Protein AF-E1LRN7-F1 (afdb_monomer)

Organism: NCBI:txid585204

Radius of gyration: 18.0 Å; Cα contacts (8 Å, |Δi|>4): 316; chains: 1; bounding box: 44×38×49 Å

pLDDT: mean 80.0, std 19.98, range [28.02, 98.44]

Solvent-accessible surface area (backbone atoms only — not comparable to full-atom values): 11060 Å² total; per-residue (Å²): 58,60,91,55,29,54,74,47,71,39,51,54,88,86,64,53,68,71,66,53,53,62,48,89,39,83,31,37,28,38,37,71,37,65,50,69,61,16,46,77,49,37,16,69,61,79,58,57,43,74,35,64,34,41,35,31,28,39,62,38,37,48,65,21,58,25,64,37,80,54,49,20,29,31,22,78,61,23,32,34,42,44,59,80,60,95,68,54,67,41,40,50,53,46,44,47,48,38,45,36,63,64,36,60,93,71,34,33,78,91,45,50,40,34,69,69,62,54,33,68,43,76,63,84,74,65,66,51,95,96,37,74,34,53,70,57,36,32,52,51,46,53,52,50,55,50,49,37,58,77,69,64,64,79,79,75,80,74,44,80,60,52,52,51,49,50,52,51,49,54,63,52,61,73,62,82,72,94,59,89,64,59,65,52,56,55,56,47,52,63,40,45,63,52,67,74,58,130

Sequence (198 aa):
MGKLFHIRPTKNYGLTNQKLFANYGSVPVVVNSSQNNGIGGFGDLEPTERGNMITFSDTTTSDSIFYQPNDFIGYSHVQGMFP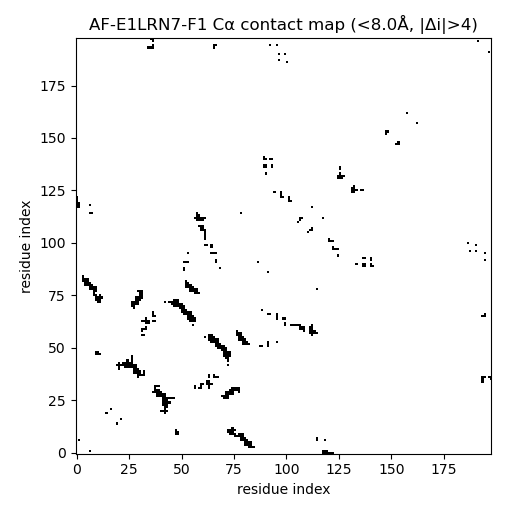YEEWNKYSLLYFVICFRTATKGKFDYGNKFNRDKAKEILVTIPYHNNKIAFKYMENYIKALEAYLTVTNLRDYHLTKNDEKVLDKFAKLSDTKSRGVGGLCLFQIARCIEMVFWN

Foldseek 3Di:
DQVFWDKDAQDAPPDDPCVQPVDDDDAFAQDQDLPDQSGPHGGNDDFRAAFQWWKAFQQAALSRIAHGRGRHHGDPRIMITHGPDDAGLQLRLLVSLQLSVQRPPPDGNVRTNHPVVSNPGDGDADDDPNHGPRVVSNVVSVVVVVVCVVVVVPDDPPDPVNVVVVVVVVVVVVPDDDDPPPVSVVSVVVSCVRHPDD

Secondary structure (DSSP, 8-state):
-TTTEEEEEPP-----HHHHTSS--SEEEE-S-SSGGGEEEEESSPPSB-SSEEEEESSS-GGG-EEE-S-BB--TTEEEEEESS---HHHHHHHHHHHHHHHTTT--SSS---HHHHHH------EETTEE-HHHHHHHHHHHHHHHHHTTTT-----HHHHHHHHHHHHHHTSS---TTHHHHHHHHHHHHHHS--

Nearest PDB structures (foldseek):
  1ydx-assembly1_A  TM=6.731E-01  e=1.738E-04  Mycoplasmoides genitalium
  7eew-assembly1_A  TM=5.998E-01  e=1.609E-03  Vibrio vulnificus YJ016
  3okg-assembly3_B  TM=5.565E-01  e=4.680E-02  Caldanaerobacter subterraneus subsp. tengcongensis MB4
  7qw5-assembly1_A  TM=4.637E-01  e=4.392E-02  Geobacillus stearothermophilus
  7bto-assembly1_I  TM=5.446E-01  e=1.779E-01  Escherichia coli

InterPro domains:
  IPR000055 Type I restriction modification DNA specificity domain [PF01420] (4-146)

Mean predicted aligned error: 10.75 Å

Structure (mmCIF, N/CA/C/O backbone):
data_AF-E1LRN7-F1
#
_entry.id   AF-E1LRN7-F1
#
loop_
_atom_site.group_PDB
_atom_site.id
_atom_site.type_symbol
_atom_site.label_atom_id
_atom_site.label_alt_id
_atom_site.label_comp_id
_atom_site.label_asym_id
_atom_site.label_entity_id
_atom_site.label_seq_id
_atom_site.pdbx_PDB_ins_code
_atom_site.Cartn_x
_atom_site.Cartn_y
_atom_site.Cartn_z
_atom_site.occupancy
_atom_site.B_iso_or_equiv
_atom_site.auth_seq_id
_atom_site.auth_comp_id
_atom_site.auth_asym_id
_atom_site.auth_atom_id
_atom_site.pdbx_PDB_model_num
ATOM 1 N N . MET A 1 1 ? 3.573 5.798 12.955 1.00 80.75 1 MET A N 1
ATOM 2 C CA . MET A 1 1 ? 3.782 4.585 12.122 1.00 80.75 1 MET A CA 1
ATOM 3 C C . MET A 1 1 ? 4.952 3.709 12.527 1.00 80.75 1 MET A C 1
ATOM 5 O O . MET A 1 1 ? 4.820 2.495 12.427 1.00 80.75 1 MET A O 1
ATOM 9 N N . GLY A 1 2 ? 6.085 4.273 12.962 1.00 80.25 2 GLY A N 1
ATOM 10 C CA . GLY A 1 2 ? 7.331 3.506 13.140 1.00 80.25 2 GLY A CA 1
ATOM 11 C C . GLY A 1 2 ? 7.287 2.336 14.136 1.00 80.25 2 GLY A C 1
ATOM 12 O O . GLY A 1 2 ? 8.194 1.515 14.126 1.00 80.25 2 GLY A O 1
ATOM 13 N N . LYS A 1 3 ? 6.237 2.236 14.966 1.00 87.69 3 LYS A N 1
ATOM 14 C CA . LYS A 1 3 ? 5.994 1.101 15.874 1.00 87.69 3 LYS A CA 1
ATOM 15 C C . LYS A 1 3 ? 5.225 -0.062 15.236 1.00 87.69 3 LYS A C 1
ATOM 17 O O . LYS A 1 3 ? 5.237 -1.150 15.785 1.00 87.69 3 LYS A O 1
ATOM 22 N N . LEU A 1 4 ? 4.530 0.178 14.122 1.00 91.81 4 LEU A N 1
ATOM 23 C CA . LEU A 1 4 ? 3.682 -0.812 13.447 1.00 91.81 4 LEU A CA 1
ATOM 24 C C . LEU A 1 4 ? 4.353 -1.378 12.190 1.00 91.81 4 LEU A C 1
ATOM 26 O O . LEU A 1 4 ? 4.174 -2.551 11.876 1.00 91.81 4 LEU A O 1
ATOM 30 N N . PHE A 1 5 ? 5.137 -0.548 11.492 1.00 94.56 5 PHE A N 1
ATOM 31 C CA . PHE A 1 5 ? 5.771 -0.904 10.225 1.00 94.56 5 PHE A CA 1
ATOM 32 C C . PHE A 1 5 ? 7.249 -0.524 10.213 1.00 94.56 5 PHE A C 1
ATOM 34 O O . PHE A 1 5 ? 7.626 0.586 10.609 1.00 94.56 5 PHE A O 1
ATOM 41 N N . HIS A 1 6 ? 8.070 -1.410 9.660 1.00 94.75 6 HIS A N 1
ATOM 42 C CA . HIS A 1 6 ? 9.365 -1.057 9.106 1.00 94.75 6 HIS A CA 1
ATOM 43 C C . HIS A 1 6 ? 9.152 -0.414 7.730 1.00 94.75 6 HIS A C 1
ATOM 45 O O . HIS A 1 6 ? 8.508 -0.999 6.864 1.00 94.75 6 HIS A O 1
ATOM 51 N N . ILE A 1 7 ? 9.670 0.797 7.515 1.00 94.19 7 ILE A N 1
ATOM 52 C CA . ILE A 1 7 ? 9.504 1.524 6.247 1.00 94.19 7 ILE A CA 1
ATOM 53 C C . ILE A 1 7 ? 10.860 1.636 5.551 1.00 94.19 7 ILE A C 1
ATOM 55 O O . ILE A 1 7 ? 11.816 2.144 6.147 1.00 94.19 7 ILE A O 1
ATOM 59 N N . ARG A 1 8 ? 10.938 1.203 4.289 1.00 94.44 8 ARG A N 1
ATOM 60 C CA . ARG A 1 8 ? 12.142 1.283 3.439 1.00 94.44 8 ARG A CA 1
ATOM 61 C C . ARG A 1 8 ? 11.765 1.497 1.965 1.00 94.44 8 ARG A C 1
ATOM 63 O O . ARG A 1 8 ? 10.612 1.240 1.620 1.00 94.44 8 ARG A O 1
ATOM 70 N N . PRO A 1 9 ? 12.691 1.925 1.083 1.00 95.44 9 PRO A N 1
ATOM 71 C CA . PRO A 1 9 ? 12.423 1.914 -0.348 1.00 95.44 9 PRO A CA 1
ATOM 72 C C . PRO A 1 9 ? 12.138 0.487 -0.808 1.00 95.44 9 PRO A C 1
ATOM 74 O O . PRO A 1 9 ? 12.743 -0.472 -0.302 1.00 95.44 9 PRO A O 1
ATOM 77 N N . THR A 1 10 ? 11.255 0.357 -1.789 1.00 96.81 10 THR A N 1
ATOM 78 C CA . THR A 1 10 ? 11.113 -0.892 -2.534 1.00 96.81 10 THR A CA 1
ATOM 79 C C . THR A 1 10 ? 12.353 -1.129 -3.388 1.00 96.81 10 THR A C 1
ATOM 81 O O . THR A 1 10 ? 12.959 -0.180 -3.897 1.00 96.81 10 THR A O 1
ATOM 84 N N . LYS A 1 11 ? 12.732 -2.389 -3.571 1.00 97.19 11 LYS A N 1
ATOM 85 C CA . LYS A 1 11 ? 13.797 -2.772 -4.500 1.00 97.19 11 LYS A CA 1
ATOM 86 C C . LYS A 1 11 ? 13.342 -2.512 -5.935 1.00 97.19 11 LYS A C 1
ATOM 88 O O . LYS A 1 11 ? 12.206 -2.816 -6.282 1.00 97.19 11 LYS A O 1
ATOM 93 N N . ASN A 1 12 ? 14.230 -1.984 -6.767 1.00 94.38 12 ASN A N 1
ATOM 94 C CA . ASN A 1 12 ? 13.986 -1.782 -8.192 1.00 94.38 12 ASN A CA 1
ATOM 95 C C . ASN A 1 12 ? 15.177 -2.300 -9.007 1.00 94.38 12 ASN A C 1
ATOM 97 O O . ASN A 1 12 ? 16.272 -2.468 -8.472 1.00 94.38 12 ASN A O 1
ATOM 101 N N . TYR A 1 13 ? 14.960 -2.541 -10.299 1.00 95.69 13 TYR A N 1
ATOM 102 C CA . TYR A 1 13 ? 15.992 -3.043 -11.210 1.00 95.69 13 TYR A CA 1
ATOM 103 C C . TYR A 1 13 ? 16.975 -1.967 -11.712 1.00 95.69 13 TYR A C 1
ATOM 105 O O . TYR A 1 13 ? 17.907 -2.291 -12.443 1.00 95.69 13 TYR A O 1
ATOM 113 N N . GLY A 1 14 ? 16.770 -0.686 -11.381 1.00 93.12 14 GLY A N 1
ATOM 114 C CA . GLY A 1 14 ? 17.580 0.422 -11.908 1.00 93.12 14 GLY A CA 1
ATOM 115 C C . GLY A 1 14 ? 17.434 0.645 -13.420 1.00 93.12 14 GLY A C 1
ATOM 116 O O . GLY A 1 14 ? 18.302 1.253 -14.044 1.00 93.12 14 GLY A O 1
ATOM 117 N N . LEU A 1 15 ? 16.359 0.131 -14.025 1.00 93.19 15 LEU A N 1
ATOM 118 C CA . LEU A 1 15 ? 16.099 0.218 -15.461 1.00 93.19 15 LEU A CA 1
ATOM 119 C C . LEU A 1 15 ? 15.314 1.482 -15.823 1.00 93.19 15 LEU A C 1
ATOM 121 O O . LEU A 1 15 ? 14.548 2.016 -15.026 1.00 93.19 15 LEU A O 1
ATOM 125 N N . THR A 1 16 ? 15.480 1.936 -17.066 1.00 92.31 16 THR A N 1
ATOM 126 C CA . THR A 1 16 ? 14.623 2.974 -17.651 1.00 92.31 16 THR A CA 1
ATOM 127 C C . THR A 1 16 ? 13.245 2.400 -17.980 1.00 92.31 16 THR A C 1
ATOM 129 O O . THR A 1 16 ? 13.124 1.204 -18.247 1.00 92.31 16 THR A O 1
ATOM 132 N N . ASN A 1 17 ? 12.219 3.255 -18.064 1.00 91.44 17 ASN A N 1
ATOM 133 C CA . ASN A 1 17 ? 10.869 2.841 -18.474 1.00 91.44 17 ASN A CA 1
ATOM 134 C C . ASN A 1 17 ? 10.865 2.062 -19.794 1.00 91.44 17 ASN A C 1
ATOM 136 O O . ASN A 1 17 ? 10.193 1.046 -19.902 1.00 91.44 17 ASN A O 1
ATOM 140 N N . GLN A 1 18 ? 11.661 2.493 -20.777 1.00 92.56 18 GLN A N 1
ATOM 141 C CA . GLN A 1 18 ? 11.740 1.812 -22.069 1.00 92.56 18 GLN A CA 1
ATOM 142 C C . GLN A 1 18 ? 12.186 0.352 -21.934 1.00 92.56 18 GLN A C 1
ATOM 144 O O . GLN A 1 18 ? 11.696 -0.490 -22.671 1.00 92.56 18 GLN A O 1
ATOM 149 N N . LYS A 1 19 ? 13.105 0.051 -21.008 1.00 93.62 19 LYS A N 1
ATOM 150 C CA . LYS A 1 19 ? 13.564 -1.321 -20.756 1.00 93.62 19 LYS A CA 1
ATOM 151 C C . LYS A 1 19 ? 12.588 -2.092 -19.874 1.00 93.62 19 LYS A C 1
ATOM 153 O O . LYS A 1 19 ? 12.364 -3.267 -20.114 1.00 93.62 19 LYS A O 1
ATOM 158 N N . LEU A 1 20 ? 12.020 -1.426 -18.871 1.00 92.88 20 LEU A N 1
ATOM 159 C CA . LEU A 1 20 ? 11.117 -2.039 -17.899 1.00 92.88 20 LEU A CA 1
ATOM 160 C C . LEU A 1 20 ? 9.779 -2.474 -18.518 1.00 92.88 20 LEU A C 1
ATOM 162 O O . LEU A 1 20 ? 9.189 -3.444 -18.060 1.00 92.88 20 LEU A O 1
ATOM 166 N N . PHE A 1 21 ? 9.336 -1.774 -19.564 1.00 94.44 21 PHE A N 1
ATOM 167 C CA . PHE A 1 21 ? 8.105 -2.052 -20.311 1.00 94.44 21 PHE A CA 1
ATOM 168 C C . PHE A 1 21 ? 8.382 -2.490 -21.759 1.00 94.44 21 PHE A C 1
ATOM 170 O O . PHE A 1 21 ? 7.526 -2.329 -22.626 1.00 94.44 21 PHE A O 1
ATOM 177 N N . ALA A 1 22 ? 9.594 -2.979 -22.052 1.00 92.75 22 ALA A N 1
ATOM 178 C CA . ALA A 1 22 ? 9.984 -3.372 -23.410 1.00 92.75 22 ALA A CA 1
ATOM 179 C C . ALA A 1 22 ? 9.174 -4.568 -23.927 1.00 92.75 22 ALA A C 1
ATOM 181 O O . ALA A 1 22 ? 8.837 -4.629 -25.109 1.00 92.75 22 ALA A O 1
ATOM 182 N N . ASN A 1 23 ? 8.877 -5.507 -23.031 1.00 93.25 23 ASN A N 1
ATOM 183 C CA . ASN A 1 23 ? 8.181 -6.747 -23.329 1.00 93.25 23 ASN A CA 1
ATOM 184 C C . ASN A 1 23 ? 6.839 -6.779 -22.601 1.00 93.25 23 ASN A C 1
ATOM 186 O O . ASN A 1 23 ? 6.681 -6.213 -21.518 1.00 93.25 23 ASN A O 1
ATOM 190 N N . TYR A 1 24 ? 5.879 -7.493 -23.183 1.00 91.81 24 TYR A N 1
ATOM 191 C CA . TYR A 1 24 ? 4.627 -7.792 -22.502 1.00 91.81 24 TYR A CA 1
ATOM 192 C C . TYR A 1 24 ? 4.880 -8.758 -21.348 1.00 91.81 24 TYR A C 1
ATOM 194 O O . TYR A 1 24 ? 5.471 -9.820 -21.537 1.00 91.81 24 TYR A O 1
ATOM 202 N N . GLY A 1 25 ? 4.365 -8.413 -20.175 1.00 94.56 25 GLY A N 1
ATOM 203 C CA . GLY A 1 25 ? 4.368 -9.285 -19.014 1.00 94.56 25 GLY A CA 1
ATOM 204 C C . GLY A 1 25 ? 3.161 -9.032 -18.125 1.00 94.56 25 GLY A C 1
ATOM 205 O O . GLY A 1 25 ? 2.295 -8.216 -18.441 1.00 94.56 25 GLY A O 1
ATOM 206 N N . SER A 1 26 ? 3.085 -9.773 -17.025 1.00 95.94 26 SER A N 1
ATOM 207 C CA . SER A 1 26 ? 1.942 -9.764 -16.107 1.00 95.94 26 SER A CA 1
ATOM 208 C C . SER A 1 26 ? 2.285 -9.247 -14.714 1.00 95.94 26 SER A C 1
ATOM 210 O O . SER A 1 26 ? 1.391 -9.144 -13.875 1.00 95.94 26 SER A O 1
ATOM 212 N N . VAL A 1 27 ? 3.555 -8.938 -14.434 1.00 97.81 27 VAL A N 1
ATOM 213 C CA . VAL A 1 27 ? 3.973 -8.475 -13.108 1.00 97.81 27 VAL A CA 1
ATOM 214 C C . VAL A 1 27 ? 3.772 -6.961 -13.028 1.00 97.81 27 VAL A C 1
ATOM 216 O O . VAL A 1 27 ? 4.358 -6.231 -13.830 1.00 97.81 27 VAL A O 1
ATOM 219 N N . PRO A 1 28 ? 2.944 -6.451 -12.100 1.00 97.62 28 PRO A N 1
ATOM 220 C CA . PRO A 1 28 ? 2.688 -5.022 -12.001 1.00 97.62 28 PRO A CA 1
ATOM 221 C C . PRO A 1 28 ? 3.952 -4.265 -11.588 1.00 97.62 28 PRO A C 1
ATOM 223 O O . PRO A 1 28 ? 4.701 -4.692 -10.707 1.00 97.62 28 PRO A O 1
ATOM 226 N N . VAL A 1 29 ? 4.163 -3.100 -12.197 1.00 97.56 29 VAL A N 1
ATOM 227 C CA . VAL A 1 29 ? 5.229 -2.166 -11.824 1.00 97.56 29 VAL A CA 1
ATOM 228 C C . VAL A 1 29 ? 4.619 -1.023 -11.025 1.00 97.56 29 VAL A C 1
ATOM 230 O O . VAL A 1 29 ? 3.883 -0.196 -11.572 1.00 97.56 29 VAL A O 1
ATOM 233 N N . VAL A 1 30 ? 4.939 -0.962 -9.732 1.00 96.50 30 VAL A N 1
ATOM 234 C CA . VAL A 1 30 ? 4.450 0.095 -8.837 1.00 96.50 30 VAL A CA 1
ATOM 235 C C . VAL A 1 30 ? 5.392 1.284 -8.937 1.00 96.50 30 VAL A C 1
ATOM 237 O O . VAL A 1 30 ? 6.509 1.246 -8.425 1.00 96.50 30 VAL A O 1
ATOM 240 N N . VAL A 1 31 ? 4.937 2.337 -9.608 1.00 93.25 31 VAL A N 1
ATOM 241 C CA . VAL A 1 31 ? 5.674 3.572 -9.872 1.00 93.25 31 VAL A CA 1
ATOM 242 C C . VAL A 1 31 ? 5.249 4.699 -8.932 1.00 93.25 31 VAL A C 1
ATOM 244 O O . VAL A 1 31 ? 4.314 4.599 -8.140 1.00 93.25 31 VAL A O 1
ATOM 247 N N . ASN A 1 32 ? 5.948 5.824 -9.044 1.00 90.69 32 ASN A N 1
ATOM 248 C CA . ASN A 1 32 ? 5.632 7.062 -8.351 1.00 90.69 32 ASN A CA 1
ATOM 249 C C . ASN A 1 32 ? 4.387 7.749 -8.955 1.00 90.69 32 ASN A C 1
ATOM 251 O O . ASN A 1 32 ? 4.502 8.726 -9.695 1.00 90.69 32 ASN A O 1
ATOM 255 N N . SER A 1 33 ? 3.203 7.207 -8.676 1.00 86.44 33 SER A N 1
ATOM 256 C CA . SER A 1 33 ? 1.919 7.725 -9.154 1.00 86.44 33 SER A CA 1
ATOM 257 C C . SER A 1 33 ? 0.890 7.762 -8.025 1.00 86.44 33 SER A C 1
ATOM 259 O O . SER A 1 33 ? 0.916 6.933 -7.119 1.00 86.44 33 SER A O 1
ATOM 261 N N . SER A 1 34 ? -0.033 8.723 -8.091 1.00 85.44 34 SER A N 1
ATOM 262 C CA . SER A 1 34 ? -1.235 8.798 -7.247 1.00 85.44 34 SER A CA 1
ATOM 263 C C . SER A 1 34 ? -2.471 8.181 -7.909 1.00 85.44 34 SER A C 1
ATOM 265 O O . SER A 1 34 ? -3.571 8.264 -7.368 1.00 85.44 34 SER A O 1
ATOM 267 N N . GLN A 1 35 ? -2.307 7.579 -9.086 1.00 85.50 35 GLN A N 1
ATOM 268 C CA . GLN A 1 35 ? -3.374 6.967 -9.870 1.00 85.50 35 GLN A CA 1
ATOM 269 C C . GLN A 1 35 ? -3.171 5.456 -9.969 1.00 85.50 35 GLN A C 1
ATOM 271 O O . GLN A 1 35 ? -2.053 4.967 -9.806 1.00 85.50 35 GLN A O 1
ATOM 276 N N . ASN A 1 36 ? -4.245 4.731 -10.289 1.00 87.69 36 ASN A N 1
ATOM 277 C CA . ASN A 1 36 ? -4.188 3.328 -10.708 1.00 87.69 36 ASN A CA 1
ATOM 278 C C . ASN A 1 36 ? -3.482 2.386 -9.711 1.00 87.69 36 ASN A C 1
ATOM 280 O O . ASN A 1 36 ? -2.672 1.550 -10.100 1.00 87.69 36 ASN A O 1
ATOM 284 N N . ASN A 1 37 ? -3.703 2.572 -8.407 1.00 89.81 37 ASN A N 1
ATOM 285 C CA . ASN A 1 37 ? -2.999 1.836 -7.348 1.00 89.81 37 ASN A CA 1
ATOM 286 C C . ASN A 1 37 ? -1.455 1.957 -7.400 1.00 89.81 37 ASN A C 1
ATOM 288 O O . ASN A 1 37 ? -0.725 1.086 -6.927 1.00 89.81 37 ASN A O 1
ATOM 292 N N . GLY A 1 38 ? -0.947 3.025 -8.022 1.00 91.75 38 GLY A N 1
ATOM 293 C CA . GLY A 1 38 ? 0.473 3.223 -8.300 1.00 91.75 38 GLY A CA 1
ATOM 294 C C . GLY A 1 38 ? 0.999 2.388 -9.470 1.00 91.75 38 GLY A C 1
ATOM 295 O O . GLY A 1 38 ? 2.191 2.442 -9.745 1.00 91.75 38 GLY A O 1
ATOM 296 N N . ILE A 1 39 ? 0.162 1.625 -10.177 1.00 94.25 39 ILE A N 1
ATOM 297 C CA . ILE A 1 39 ? 0.591 0.744 -11.268 1.00 94.25 39 ILE A CA 1
ATOM 298 C C . ILE A 1 39 ? 0.809 1.573 -12.537 1.00 94.25 39 ILE A C 1
ATOM 300 O O . ILE A 1 39 ? -0.131 2.134 -13.103 1.00 94.25 39 ILE A O 1
ATOM 304 N N . GLY A 1 40 ? 2.062 1.640 -12.990 1.00 91.94 40 GLY A N 1
ATOM 305 C CA . GLY A 1 40 ? 2.451 2.336 -14.223 1.00 91.94 40 GLY A CA 1
ATOM 306 C C . GLY A 1 40 ? 2.370 1.466 -15.479 1.00 91.94 40 GLY A C 1
ATOM 307 O O . GLY A 1 40 ? 2.429 1.984 -16.589 1.00 91.94 40 GLY A O 1
ATOM 308 N N . GLY A 1 41 ? 2.250 0.152 -15.301 1.00 94.12 41 GLY A N 1
ATOM 309 C CA . GLY A 1 41 ? 2.224 -0.844 -16.363 1.00 94.12 41 GLY A CA 1
ATOM 310 C C . GLY A 1 41 ? 2.613 -2.217 -15.823 1.00 94.12 41 GLY A C 1
ATOM 311 O O . GLY A 1 41 ? 2.718 -2.405 -14.607 1.00 94.12 41 GLY A O 1
ATOM 312 N N . PHE A 1 42 ? 2.861 -3.154 -16.731 1.00 96.25 42 PHE A N 1
ATOM 313 C CA . PHE A 1 42 ? 3.257 -4.520 -16.404 1.00 96.25 42 PHE A CA 1
ATOM 314 C C . PHE A 1 42 ? 4.571 -4.869 -17.098 1.00 96.25 42 PHE A C 1
ATOM 316 O O . PHE A 1 42 ? 4.775 -4.495 -18.252 1.00 96.25 42 PHE A O 1
ATOM 323 N N . GLY A 1 43 ? 5.451 -5.555 -16.375 1.00 94.81 43 GLY A N 1
ATOM 324 C CA . GLY A 1 43 ? 6.733 -6.049 -16.865 1.00 94.81 43 GLY A CA 1
ATOM 325 C C . GLY A 1 43 ? 6.781 -7.575 -16.889 1.00 94.81 43 GLY A C 1
ATOM 326 O O . GLY A 1 43 ? 5.952 -8.255 -16.276 1.00 94.81 43 GLY A O 1
ATOM 327 N N . ASP A 1 44 ? 7.763 -8.104 -17.609 1.00 97.12 44 ASP A N 1
ATOM 328 C CA . ASP A 1 44 ? 8.074 -9.533 -17.751 1.00 97.12 44 ASP A CA 1
ATOM 329 C C . ASP A 1 44 ? 9.170 -10.014 -16.783 1.00 97.12 44 ASP A C 1
ATOM 331 O O . ASP A 1 44 ? 9.585 -11.169 -16.832 1.00 97.12 44 ASP A O 1
ATOM 335 N N . LEU A 1 45 ? 9.644 -9.128 -15.903 1.00 97.25 45 LEU A N 1
ATOM 336 C CA . LEU A 1 45 ? 10.640 -9.439 -14.884 1.00 97.25 45 LEU A CA 1
ATOM 337 C C . LEU A 1 45 ? 9.991 -10.008 -13.620 1.00 97.25 45 LEU A C 1
ATOM 339 O O . LEU A 1 45 ? 8.830 -9.738 -13.312 1.00 97.25 45 LEU A O 1
ATOM 343 N N . GLU A 1 46 ? 10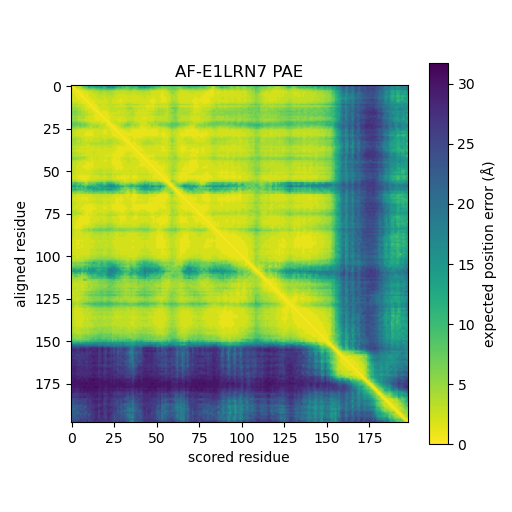.787 -10.741 -12.846 1.00 98.00 46 GLU A N 1
ATOM 344 C CA . GLU A 1 46 ? 10.371 -11.250 -11.541 1.00 98.00 46 GLU A CA 1
ATOM 345 C C . GLU A 1 46 ? 10.003 -10.109 -10.571 1.00 98.00 46 GLU A C 1
ATOM 347 O O . GLU A 1 46 ? 10.605 -9.028 -10.594 1.00 98.00 46 GLU A O 1
ATOM 352 N N . PRO A 1 47 ? 9.027 -10.322 -9.676 1.00 98.25 47 PRO A N 1
ATOM 353 C CA . PRO A 1 47 ? 8.683 -9.331 -8.671 1.00 98.25 47 PRO A CA 1
ATOM 354 C C . PRO A 1 47 ? 9.847 -9.106 -7.701 1.00 98.25 47 PRO A C 1
ATOM 356 O O . PRO A 1 47 ? 10.508 -10.037 -7.236 1.00 98.25 47 PRO A O 1
ATOM 359 N N . THR A 1 48 ? 10.084 -7.845 -7.350 1.00 98.19 48 THR A N 1
ATOM 360 C CA . THR A 1 48 ? 11.146 -7.465 -6.407 1.00 98.19 48 THR A CA 1
ATOM 361 C C . THR A 1 48 ? 10.647 -7.380 -4.968 1.00 98.19 48 THR A C 1
ATOM 363 O O . THR A 1 48 ? 11.453 -7.404 -4.032 1.00 98.19 48 THR A O 1
ATOM 366 N N . GLU A 1 49 ? 9.332 -7.278 -4.787 1.00 98.19 49 GLU A N 1
ATOM 367 C CA . GLU A 1 49 ? 8.653 -7.232 -3.500 1.00 98.19 49 GLU A CA 1
ATOM 368 C C . GLU A 1 49 ? 7.416 -8.144 -3.524 1.00 98.19 49 GLU A C 1
ATOM 370 O O . GLU A 1 49 ? 6.801 -8.387 -4.566 1.00 98.19 49 GLU A O 1
ATOM 375 N N . ARG A 1 50 ? 7.051 -8.656 -2.345 1.00 97.44 50 ARG A N 1
ATOM 376 C CA . ARG A 1 50 ? 5.852 -9.479 -2.161 1.00 97.44 50 ARG A CA 1
ATOM 377 C C . ARG A 1 50 ? 4.617 -8.595 -2.006 1.00 97.44 50 ARG A C 1
ATOM 379 O O . ARG A 1 50 ? 4.705 -7.503 -1.446 1.00 97.44 50 ARG A O 1
ATOM 386 N N . GLY A 1 51 ? 3.476 -9.093 -2.467 1.00 96.12 51 GLY A N 1
ATOM 387 C CA . GLY A 1 51 ? 2.178 -8.463 -2.262 1.00 96.12 51 GLY A CA 1
ATOM 388 C C . GLY A 1 51 ? 1.736 -8.486 -0.800 1.00 96.12 51 GLY A C 1
ATOM 389 O O . GLY A 1 51 ? 2.494 -8.808 0.116 1.00 96.12 51 GLY A O 1
ATOM 390 N N . ASN A 1 52 ? 0.468 -8.152 -0.581 1.00 96.75 52 ASN A N 1
ATOM 391 C CA . ASN A 1 52 ? -0.118 -7.960 0.740 1.00 96.75 52 ASN A CA 1
ATOM 392 C C . ASN A 1 52 ? 0.659 -6.934 1.588 1.00 96.75 52 ASN A C 1
ATOM 394 O O . ASN A 1 52 ? 0.962 -7.159 2.759 1.00 96.75 52 ASN A O 1
ATOM 398 N N . MET A 1 53 ? 0.983 -5.789 0.986 1.00 96.19 53 MET A N 1
ATOM 399 C CA . MET A 1 53 ? 1.689 -4.705 1.667 1.00 96.19 53 MET A CA 1
ATOM 400 C C . MET A 1 53 ? 1.163 -3.332 1.265 1.00 96.19 53 MET A C 1
ATOM 402 O O . MET A 1 53 ? 0.436 -3.190 0.285 1.00 96.19 53 MET A O 1
ATOM 406 N N . ILE A 1 54 ? 1.544 -2.308 2.026 1.00 96.88 54 ILE A N 1
ATOM 407 C CA . ILE A 1 54 ? 1.202 -0.919 1.714 1.00 96.88 54 ILE A CA 1
ATOM 408 C C . ILE A 1 54 ? 2.409 -0.238 1.084 1.00 96.88 54 ILE A C 1
ATOM 410 O O . ILE A 1 54 ? 3.532 -0.363 1.581 1.00 96.88 54 ILE A O 1
ATOM 414 N N . THR A 1 55 ? 2.164 0.515 0.018 1.00 96.12 55 THR A N 1
ATOM 415 C CA . THR A 1 55 ? 3.160 1.353 -0.646 1.00 96.12 55 THR A CA 1
ATOM 416 C C . THR A 1 55 ? 2.746 2.814 -0.620 1.00 96.12 55 THR A C 1
ATOM 418 O O . THR A 1 55 ? 1.556 3.123 -0.633 1.00 96.12 55 THR A O 1
ATOM 421 N N . PHE A 1 56 ? 3.719 3.719 -0.623 1.00 93.00 56 PHE A N 1
ATOM 422 C CA . PHE A 1 56 ? 3.477 5.140 -0.863 1.00 93.00 56 PHE A CA 1
ATOM 423 C C . PHE A 1 56 ? 4.639 5.786 -1.611 1.00 93.00 56 PHE A C 1
ATOM 425 O O . PHE A 1 56 ? 5.766 5.292 -1.544 1.00 93.00 56 PHE A O 1
ATOM 432 N N . SER A 1 57 ? 4.386 6.896 -2.303 1.00 88.50 57 SER A N 1
ATOM 433 C CA . SER A 1 57 ? 5.455 7.694 -2.904 1.00 88.50 57 SER A CA 1
ATOM 434 C C . SER A 1 57 ? 5.966 8.763 -1.942 1.00 88.50 57 SER A C 1
ATOM 436 O O . SER A 1 57 ? 5.180 9.466 -1.303 1.00 88.50 57 SER A O 1
ATOM 438 N N . ASP A 1 58 ? 7.290 8.933 -1.886 1.00 78.75 58 ASP A N 1
ATOM 439 C CA . ASP A 1 58 ? 7.944 9.933 -1.035 1.00 78.75 58 ASP A CA 1
ATOM 440 C C . ASP A 1 58 ? 8.090 11.334 -1.662 1.00 78.75 58 ASP A C 1
ATOM 442 O O . ASP A 1 58 ? 8.635 12.252 -1.038 1.00 78.75 58 ASP A O 1
ATOM 446 N N . THR A 1 59 ? 7.582 11.525 -2.881 1.00 71.06 59 THR A N 1
ATOM 447 C CA . THR A 1 59 ? 7.679 12.797 -3.627 1.00 71.06 59 THR A CA 1
ATOM 448 C C . THR A 1 59 ? 6.332 13.409 -4.004 1.00 71.06 59 THR A C 1
ATOM 450 O O . THR A 1 59 ? 6.306 14.523 -4.525 1.00 71.06 59 THR A O 1
ATOM 453 N N . THR A 1 60 ? 5.224 12.721 -3.727 1.00 66.31 60 THR A N 1
ATOM 454 C CA . THR A 1 60 ? 3.868 13.176 -4.076 1.00 66.31 60 THR A CA 1
ATOM 455 C C . THR A 1 60 ? 2.998 13.405 -2.835 1.00 66.31 60 THR A C 1
ATOM 457 O O . THR A 1 60 ? 3.495 13.499 -1.713 1.00 66.31 60 THR A O 1
ATOM 460 N N . THR A 1 61 ? 1.684 13.525 -3.036 1.00 68.06 61 THR A N 1
ATOM 461 C CA . THR A 1 61 ? 0.693 13.691 -1.970 1.00 68.06 61 THR A CA 1
ATOM 462 C C . THR A 1 61 ? 0.369 12.361 -1.281 1.00 68.06 61 THR A C 1
ATOM 464 O O . THR A 1 61 ? 0.740 11.270 -1.736 1.00 68.06 61 THR A O 1
ATOM 467 N N . SER A 1 62 ? -0.422 12.453 -0.207 1.00 70.31 62 SER A N 1
ATOM 468 C C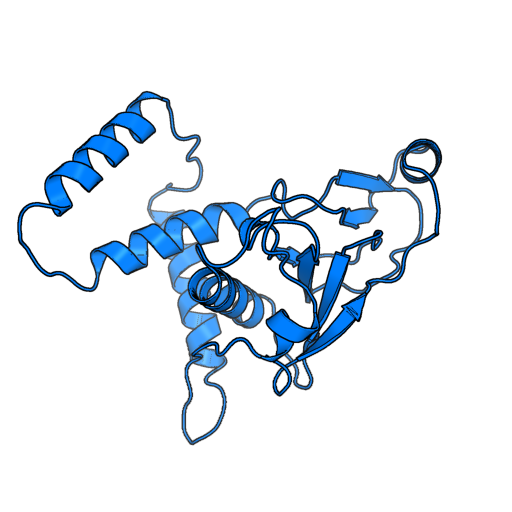A . SER A 1 62 ? -1.060 11.313 0.464 1.00 70.31 62 SER A CA 1
ATOM 469 C C . SER A 1 62 ? -1.914 10.438 -0.453 1.00 70.31 62 SER A C 1
ATOM 471 O O . SER A 1 62 ? -2.262 9.318 -0.082 1.00 70.31 62 SER A O 1
ATOM 473 N N . ASP A 1 63 ? -2.263 10.929 -1.644 1.00 77.38 63 ASP A N 1
ATOM 474 C CA . ASP A 1 63 ? -3.069 10.169 -2.589 1.00 77.38 63 ASP A CA 1
ATOM 475 C C . ASP A 1 63 ? -2.308 8.976 -3.172 1.00 77.38 63 ASP A C 1
ATOM 477 O O . ASP A 1 63 ? -2.928 8.046 -3.666 1.00 77.38 63 ASP A O 1
ATOM 481 N N . SER A 1 64 ? -0.986 8.938 -3.023 1.00 83.44 64 SER A N 1
ATOM 482 C CA . SER A 1 64 ? -0.143 7.815 -3.443 1.00 83.44 64 SER A CA 1
ATOM 483 C C . SER A 1 64 ? -0.067 6.646 -2.450 1.00 83.44 64 SER A C 1
ATOM 485 O O . SER A 1 64 ? 0.716 5.728 -2.669 1.00 83.44 64 SER A O 1
ATOM 487 N N . ILE A 1 65 ? -0.827 6.662 -1.345 1.00 91.38 65 ILE A N 1
ATOM 488 C CA . ILE A 1 65 ? -0.840 5.559 -0.369 1.00 91.38 65 ILE A CA 1
ATOM 489 C C . ILE A 1 65 ? -1.807 4.468 -0.843 1.00 91.38 65 ILE A C 1
ATOM 491 O O . ILE A 1 65 ? -3.015 4.716 -0.933 1.00 91.38 65 ILE A O 1
ATOM 495 N N . PHE A 1 66 ? -1.279 3.268 -1.074 1.00 94.62 66 PHE A N 1
ATOM 496 C CA . PHE A 1 66 ? -1.961 2.163 -1.747 1.00 94.62 66 PHE A CA 1
ATOM 497 C C . PHE A 1 66 ? -1.703 0.810 -1.090 1.00 94.62 66 PHE A C 1
ATOM 499 O O . PHE A 1 66 ? -0.646 0.595 -0.499 1.00 94.62 66 PHE A O 1
ATOM 506 N N . TYR A 1 67 ? -2.654 -0.112 -1.231 1.00 96.69 67 TYR A N 1
ATOM 507 C CA . TYR A 1 67 ? -2.466 -1.523 -0.895 1.00 96.69 67 TYR A CA 1
ATOM 508 C C . TYR A 1 67 ? -2.109 -2.302 -2.159 1.00 96.69 67 TYR A C 1
ATOM 510 O O . TYR A 1 67 ? -2.816 -2.213 -3.157 1.00 96.69 67 TYR A O 1
ATOM 518 N N . GLN A 1 68 ? -1.047 -3.098 -2.109 1.00 97.38 68 GLN A N 1
ATOM 519 C CA . GLN A 1 68 ? -0.625 -3.951 -3.215 1.00 97.38 68 GLN A CA 1
ATOM 520 C C . GLN A 1 68 ? -1.101 -5.389 -2.968 1.00 97.38 68 GLN A C 1
ATOM 522 O O . GLN A 1 68 ? -0.548 -6.057 -2.090 1.00 97.38 68 GLN A O 1
ATOM 527 N N . PRO A 1 69 ? -2.125 -5.885 -3.693 1.00 95.56 69 PRO A N 1
ATOM 528 C CA . PRO A 1 69 ? -2.642 -7.242 -3.504 1.00 95.56 69 PRO A CA 1
ATOM 529 C C . PRO A 1 69 ? -1.695 -8.319 -4.043 1.00 95.56 69 PRO A C 1
ATOM 531 O O . PRO A 1 69 ? -1.642 -9.414 -3.492 1.00 95.56 69 PRO A O 1
ATOM 534 N N . ASN A 1 70 ? -0.941 -7.996 -5.096 1.00 96.19 70 ASN A N 1
ATOM 535 C CA . ASN A 1 70 ? -0.089 -8.927 -5.828 1.00 96.19 70 ASN A CA 1
ATOM 536 C C . ASN A 1 70 ? 1.389 -8.607 -5.606 1.00 96.19 70 ASN A C 1
ATOM 538 O O . ASN A 1 70 ? 1.742 -7.470 -5.288 1.00 96.19 70 ASN A O 1
ATOM 542 N N . ASP A 1 71 ? 2.242 -9.609 -5.810 1.00 98.44 71 ASP A N 1
ATOM 543 C CA . ASP A 1 71 ? 3.683 -9.410 -5.956 1.00 98.44 71 ASP A CA 1
ATOM 544 C C . ASP A 1 71 ? 3.961 -8.422 -7.099 1.00 98.44 71 ASP A C 1
ATOM 546 O O . ASP A 1 71 ? 3.249 -8.409 -8.108 1.00 98.44 71 ASP A O 1
ATOM 550 N N . PHE A 1 72 ? 4.970 -7.570 -6.932 1.00 98.25 72 PHE A N 1
ATOM 551 C CA . PHE A 1 72 ? 5.190 -6.444 -7.836 1.00 98.25 72 PHE A CA 1
ATOM 552 C C . PHE A 1 72 ? 6.666 -6.082 -7.987 1.00 98.25 72 PHE A C 1
ATOM 554 O O . PHE A 1 72 ? 7.522 -6.441 -7.172 1.00 98.25 72 PHE A O 1
ATOM 561 N N . ILE A 1 73 ? 6.959 -5.321 -9.039 1.00 98.44 73 ILE A N 1
ATOM 562 C CA . ILE A 1 73 ? 8.256 -4.686 -9.252 1.00 98.44 73 ILE A CA 1
ATOM 563 C C . ILE A 1 73 ? 8.209 -3.285 -8.644 1.00 98.44 73 ILE A C 1
ATOM 565 O O . ILE A 1 73 ? 7.425 -2.429 -9.059 1.00 98.44 73 ILE A O 1
ATOM 569 N N . GLY A 1 74 ? 9.053 -3.055 -7.646 1.00 97.19 74 GLY A N 1
ATOM 570 C CA . GLY A 1 74 ? 9.255 -1.746 -7.040 1.00 97.19 74 GLY A CA 1
ATOM 571 C C . GLY A 1 74 ? 9.975 -0.765 -7.965 1.00 97.19 74 GLY A C 1
ATOM 572 O O . GLY A 1 74 ? 10.658 -1.141 -8.921 1.00 97.19 74 GLY A O 1
ATOM 573 N N . TYR A 1 75 ? 9.856 0.521 -7.646 1.00 95.31 75 TYR A N 1
ATOM 574 C CA . TYR A 1 75 ? 10.375 1.610 -8.469 1.00 95.31 75 TYR A CA 1
ATOM 575 C C . TYR A 1 75 ? 11.021 2.703 -7.613 1.00 95.31 75 TYR A C 1
ATOM 577 O O . TYR A 1 75 ? 10.861 2.753 -6.390 1.00 95.31 75 TYR A O 1
ATOM 585 N N . SER A 1 76 ? 11.787 3.589 -8.247 1.00 91.88 76 SER A N 1
ATOM 586 C CA . SER A 1 76 ? 12.372 4.748 -7.568 1.00 91.88 76 SER A CA 1
ATOM 587 C C . SER A 1 76 ? 11.284 5.607 -6.915 1.00 91.88 76 SER A C 1
ATOM 589 O O . SER A 1 76 ? 10.212 5.795 -7.488 1.00 91.88 76 SER A O 1
ATOM 591 N N . HIS A 1 77 ? 11.578 6.147 -5.727 1.00 90.06 77 HIS A N 1
ATOM 592 C CA . HIS A 1 77 ? 10.669 6.964 -4.903 1.00 90.06 77 HIS A CA 1
ATOM 593 C C . HIS A 1 77 ? 9.467 6.232 -4.289 1.00 90.06 77 HIS A C 1
ATOM 595 O O . HIS A 1 77 ? 8.705 6.834 -3.533 1.00 90.06 77 HIS A O 1
ATOM 601 N N . VAL A 1 78 ? 9.336 4.922 -4.509 1.00 94.25 78 VAL A N 1
ATOM 602 C CA . VAL A 1 78 ? 8.303 4.103 -3.868 1.00 94.25 78 VAL A CA 1
ATOM 603 C C . VAL A 1 78 ? 8.835 3.503 -2.569 1.00 94.25 78 VAL A C 1
ATOM 605 O O . VAL A 1 78 ? 9.900 2.883 -2.512 1.00 94.25 78 VAL A O 1
ATOM 608 N N . GLN A 1 79 ? 8.084 3.712 -1.493 1.00 95.38 79 GLN A N 1
ATOM 609 C CA . GLN A 1 79 ? 8.361 3.185 -0.165 1.00 95.38 79 GLN A CA 1
ATOM 610 C C . GLN A 1 79 ? 7.413 2.028 0.130 1.00 95.38 79 GLN A C 1
ATOM 612 O O . GLN A 1 79 ? 6.212 2.138 -0.104 1.00 95.38 79 GLN A O 1
ATOM 617 N N . GLY A 1 80 ? 7.947 0.947 0.690 1.00 96.31 80 GLY A N 1
ATOM 618 C CA . GLY A 1 80 ? 7.174 -0.171 1.214 1.00 96.31 80 GLY A CA 1
ATOM 619 C C . GLY A 1 80 ? 7.031 -0.086 2.732 1.00 96.31 80 GLY A C 1
ATOM 620 O O . GLY A 1 80 ? 7.986 0.261 3.437 1.00 96.31 80 GLY A O 1
ATOM 621 N N . MET A 1 81 ? 5.845 -0.421 3.236 1.00 96.12 81 MET A N 1
ATOM 622 C CA . MET A 1 81 ? 5.551 -0.561 4.661 1.00 96.12 81 MET A CA 1
ATOM 623 C C . MET A 1 81 ? 5.435 -2.044 5.020 1.00 96.12 81 MET A C 1
ATOM 625 O O . MET A 1 81 ? 4.467 -2.707 4.654 1.00 96.12 81 MET A O 1
ATOM 629 N N . PHE A 1 82 ? 6.418 -2.551 5.758 1.00 95.19 82 PHE A N 1
ATOM 630 C CA . PHE A 1 82 ? 6.529 -3.950 6.165 1.00 95.19 82 PHE A CA 1
ATOM 631 C C . PHE A 1 82 ? 6.027 -4.083 7.608 1.00 95.19 82 PHE A C 1
ATOM 633 O O . PHE A 1 82 ? 6.681 -3.546 8.507 1.00 95.19 82 PHE A O 1
ATOM 640 N N . PRO A 1 83 ? 4.862 -4.705 7.855 1.00 94.06 83 PRO A N 1
ATOM 641 C CA . PRO A 1 83 ? 4.316 -4.796 9.204 1.00 94.06 83 PRO A CA 1
ATOM 642 C C . PRO A 1 83 ? 5.191 -5.699 10.086 1.00 94.06 83 PRO A C 1
ATOM 644 O O . PRO A 1 83 ? 5.739 -6.693 9.613 1.00 94.06 83 PRO A O 1
ATOM 647 N N . TYR A 1 84 ? 5.343 -5.345 11.366 1.00 93.31 84 TYR A N 1
ATOM 648 C CA . TYR A 1 84 ? 6.083 -6.177 12.333 1.00 93.31 84 TYR A CA 1
ATOM 649 C C . TYR A 1 84 ? 5.280 -7.387 12.828 1.00 93.31 84 TYR A C 1
ATOM 651 O O . TYR A 1 84 ? 5.856 -8.359 13.305 1.00 93.31 84 TYR A O 1
ATOM 659 N N . GLU A 1 85 ? 3.956 -7.309 12.724 1.00 93.06 85 GLU A N 1
ATOM 660 C CA . GLU A 1 85 ? 3.020 -8.397 13.005 1.00 93.06 85 GLU A CA 1
ATOM 661 C C . GLU A 1 85 ? 2.345 -8.821 11.694 1.00 93.06 85 GLU A C 1
ATOM 663 O O . GLU A 1 85 ? 2.471 -8.141 10.677 1.00 93.06 85 GLU A O 1
ATOM 668 N N . GLU A 1 86 ? 1.613 -9.931 11.683 1.00 91.69 86 GLU A N 1
ATOM 669 C CA . GLU A 1 86 ? 0.905 -10.370 10.481 1.00 91.69 86 GLU A CA 1
ATOM 670 C C . GLU A 1 86 ? -0.393 -9.574 10.280 1.00 91.69 86 GLU A C 1
ATOM 672 O O . GLU A 1 86 ? -1.246 -9.500 11.165 1.00 91.69 86 GLU A O 1
ATOM 677 N N . TRP A 1 87 ? -0.539 -8.959 9.106 1.00 95.81 87 TRP A N 1
ATOM 678 C CA . TRP A 1 87 ? -1.736 -8.221 8.707 1.00 95.81 87 TRP A CA 1
ATOM 679 C C . TRP A 1 87 ? -2.274 -8.831 7.414 1.00 95.81 87 TRP A C 1
ATOM 681 O O . TRP A 1 87 ? -1.520 -9.075 6.474 1.00 95.81 87 TRP A O 1
ATOM 691 N N . ASN A 1 88 ? -3.583 -9.056 7.342 1.00 95.88 88 ASN A N 1
ATOM 692 C CA . ASN A 1 88 ? -4.223 -9.522 6.116 1.00 95.88 88 ASN A CA 1
ATOM 693 C C . ASN A 1 88 ? -4.683 -8.350 5.241 1.00 95.88 88 ASN A C 1
ATOM 695 O O . ASN A 1 88 ? -4.653 -7.189 5.656 1.00 95.88 88 ASN A O 1
ATOM 699 N N . LYS A 1 89 ? -5.177 -8.684 4.043 1.00 95.56 89 LYS A N 1
ATOM 700 C CA . LYS A 1 89 ? -5.790 -7.744 3.097 1.00 95.56 89 LYS A CA 1
ATOM 701 C C . LYS A 1 89 ? -6.686 -6.730 3.812 1.00 95.56 89 LYS A C 1
ATOM 703 O O . LYS A 1 89 ? -6.451 -5.534 3.733 1.00 95.56 89 LYS A O 1
ATOM 708 N N . TYR A 1 90 ? -7.696 -7.187 4.543 1.00 95.69 90 TYR A N 1
ATOM 709 C CA . TYR A 1 90 ? -8.714 -6.294 5.093 1.00 95.69 90 TYR A CA 1
ATOM 710 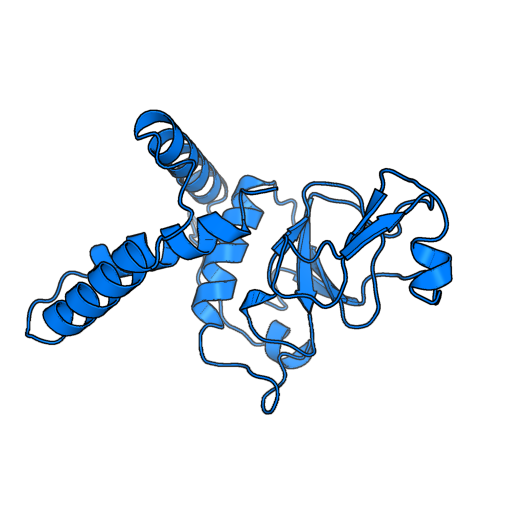C C . TYR A 1 90 ? -8.174 -5.365 6.184 1.00 95.69 90 TYR A C 1
ATOM 712 O O . TYR A 1 90 ? -8.540 -4.190 6.212 1.00 95.69 90 TYR A O 1
ATOM 720 N N . SER A 1 91 ? -7.280 -5.840 7.055 1.00 96.31 91 SER A N 1
ATOM 721 C CA . SER A 1 91 ? -6.671 -4.965 8.062 1.00 96.31 91 SER A CA 1
ATOM 722 C C . SER A 1 91 ? -5.730 -3.930 7.442 1.00 96.31 91 SER A C 1
ATOM 724 O O . SER A 1 91 ? -5.719 -2.783 7.890 1.00 96.31 91 SER A O 1
ATOM 726 N N . LEU A 1 92 ? -5.002 -4.282 6.378 1.00 96.38 92 LEU A N 1
ATOM 727 C CA . LEU A 1 92 ? -4.172 -3.332 5.631 1.00 96.38 92 LEU A CA 1
ATOM 728 C C . LEU A 1 92 ? -5.017 -2.300 4.878 1.00 96.38 92 LEU A C 1
ATOM 730 O O . LEU A 1 92 ? -4.704 -1.115 4.932 1.00 96.38 92 LEU A O 1
ATOM 734 N N . LEU A 1 93 ? -6.120 -2.701 4.243 1.00 94.94 93 LEU A N 1
ATOM 735 C CA . LEU A 1 93 ? -7.032 -1.768 3.565 1.00 94.94 93 LEU A CA 1
ATOM 736 C C . LEU A 1 93 ? -7.663 -0.783 4.558 1.00 94.94 93 LEU A C 1
ATOM 738 O O . LEU A 1 93 ? -7.677 0.422 4.310 1.00 94.94 93 LEU A O 1
ATOM 742 N N . TYR A 1 94 ? -8.110 -1.273 5.720 1.00 94.81 94 TYR A N 1
ATOM 743 C CA . TYR A 1 94 ? -8.580 -0.414 6.812 1.00 94.81 94 TYR A CA 1
ATOM 744 C C . TYR A 1 94 ? -7.504 0.597 7.216 1.00 94.81 94 TYR A C 1
ATOM 746 O O . TYR A 1 94 ? -7.761 1.795 7.351 1.00 94.81 94 TYR A O 1
ATOM 754 N N . PHE A 1 95 ? -6.270 0.126 7.363 1.00 95.06 95 PHE A N 1
ATOM 755 C CA . PHE A 1 95 ? -5.153 0.978 7.720 1.00 95.06 95 PHE A CA 1
ATOM 756 C C . PHE A 1 95 ? -4.832 2.030 6.659 1.00 95.06 95 PHE A C 1
ATOM 758 O O . PHE A 1 95 ? -4.552 3.169 7.025 1.00 95.06 95 PHE A O 1
ATOM 765 N N . VAL A 1 96 ? -4.912 1.695 5.367 1.00 93.56 96 VAL A N 1
ATOM 766 C CA . VAL A 1 96 ? -4.753 2.667 4.273 1.00 93.56 96 VAL A CA 1
ATOM 767 C C . VAL A 1 96 ? -5.760 3.808 4.425 1.00 93.56 96 VAL A C 1
ATOM 769 O O . VAL A 1 96 ? -5.366 4.971 4.337 1.00 93.56 96 VAL A O 1
ATOM 772 N N . ILE A 1 97 ? -7.025 3.511 4.740 1.00 89.69 97 ILE A N 1
ATOM 773 C CA . ILE A 1 97 ? -8.062 4.534 4.975 1.00 89.69 97 ILE A CA 1
ATOM 774 C C . ILE A 1 97 ? -7.665 5.447 6.143 1.00 89.69 97 ILE A C 1
ATOM 776 O O . ILE A 1 97 ? -7.677 6.678 6.013 1.00 89.69 97 ILE A O 1
ATOM 780 N N . CYS A 1 98 ? -7.273 4.866 7.280 1.00 90.88 98 CYS A N 1
ATOM 781 C CA . CYS A 1 98 ? -6.839 5.631 8.449 1.00 90.88 98 CYS A CA 1
ATOM 782 C C . CYS A 1 98 ? -5.599 6.479 8.147 1.00 90.88 98 CYS A C 1
ATOM 784 O O . CYS A 1 98 ? -5.526 7.641 8.553 1.00 90.88 98 CYS A O 1
ATOM 786 N N . PHE A 1 99 ? -4.640 5.922 7.411 1.00 90.94 99 PHE A N 1
ATOM 787 C CA . PHE A 1 99 ? -3.395 6.596 7.086 1.00 90.94 99 PHE A CA 1
ATOM 788 C C . PHE A 1 99 ? -3.632 7.787 6.163 1.00 90.94 99 PHE A C 1
ATOM 790 O O . PHE A 1 99 ? -3.256 8.908 6.507 1.00 90.94 99 PHE A O 1
ATOM 797 N N . ARG A 1 100 ? -4.348 7.576 5.056 1.00 88.38 100 ARG A N 1
ATOM 798 C CA . ARG A 1 100 ? -4.731 8.639 4.120 1.00 88.38 100 ARG A CA 1
ATOM 799 C C . ARG A 1 100 ? -5.477 9.758 4.835 1.00 88.38 100 ARG A C 1
ATOM 801 O O . ARG A 1 100 ? -5.145 10.928 4.651 1.00 88.38 100 ARG A O 1
ATOM 808 N N . THR A 1 101 ? -6.409 9.406 5.721 1.00 85.75 101 THR A N 1
ATOM 809 C CA . THR A 1 101 ? -7.145 10.372 6.550 1.00 85.75 101 THR A CA 1
ATOM 810 C C . THR A 1 101 ? -6.210 11.185 7.444 1.00 85.75 101 THR A C 1
ATOM 812 O O . THR A 1 101 ? -6.313 12.410 7.482 1.00 85.75 101 THR A O 1
ATOM 815 N N . ALA A 1 102 ? -5.257 10.536 8.116 1.00 86.50 102 ALA A N 1
ATOM 816 C CA . ALA A 1 102 ? -4.288 11.207 8.981 1.00 86.50 102 ALA A CA 1
ATOM 817 C C . ALA A 1 102 ? -3.319 12.126 8.214 1.00 86.50 102 ALA A C 1
ATOM 819 O O . ALA A 1 102 ? -2.771 13.063 8.804 1.00 86.50 102 ALA A O 1
ATOM 820 N N . THR A 1 103 ? -3.105 11.871 6.922 1.00 84.69 103 THR A N 1
ATOM 821 C CA . THR A 1 103 ? -2.182 12.620 6.051 1.00 84.69 103 THR A CA 1
ATOM 822 C C . THR A 1 103 ? -2.859 13.651 5.143 1.00 84.69 103 THR A C 1
ATOM 824 O O . THR A 1 103 ? -2.169 14.463 4.526 1.00 84.69 103 THR A O 1
ATOM 827 N N . LYS A 1 104 ? -4.193 13.635 5.047 1.00 82.50 104 LYS A N 1
ATOM 828 C CA . LYS A 1 104 ? -4.960 14.457 4.103 1.00 82.50 104 LYS A CA 1
ATOM 829 C C . LYS A 1 104 ? -4.679 15.947 4.309 1.00 82.50 104 LYS A C 1
ATOM 831 O O . LYS A 1 104 ? -4.791 16.453 5.423 1.00 82.50 104 LYS A O 1
ATOM 836 N N . GLY A 1 105 ? -4.328 16.639 3.224 1.00 77.00 105 GLY A N 1
ATOM 837 C CA . GLY A 1 105 ? -4.056 18.081 3.223 1.00 77.00 105 GLY A CA 1
ATOM 838 C C . GLY A 1 105 ? -2.764 18.499 3.935 1.00 77.00 105 GLY A C 1
ATOM 839 O O . GLY A 1 105 ? -2.547 19.690 4.120 1.00 77.00 105 GLY A O 1
ATOM 840 N N . LYS A 1 106 ? -1.913 17.548 4.351 1.00 77.75 106 LYS A N 1
ATOM 841 C CA . LYS A 1 106 ? -0.654 17.846 5.056 1.00 77.75 106 LYS A CA 1
ATOM 842 C C . LYS A 1 106 ? 0.574 17.868 4.151 1.00 77.75 106 LYS A C 1
ATOM 844 O O . LYS A 1 106 ? 1.583 18.443 4.548 1.00 77.75 106 LYS A O 1
ATOM 849 N N . PHE A 1 107 ? 0.512 17.234 2.980 1.00 77.19 107 PHE A N 1
ATOM 850 C CA . PHE A 1 107 ? 1.665 17.048 2.099 1.00 77.19 107 PHE A CA 1
ATOM 851 C C . PHE A 1 107 ? 1.320 17.373 0.651 1.00 77.19 107 PHE A C 1
ATOM 853 O O . PHE A 1 107 ? 0.257 16.995 0.156 1.00 77.19 107 PHE A O 1
ATOM 860 N N . ASP A 1 108 ? 2.258 18.034 -0.015 1.00 70.06 108 ASP A N 1
ATOM 861 C CA . ASP A 1 108 ? 2.206 18.401 -1.424 1.00 70.06 108 ASP A CA 1
ATOM 862 C C . ASP A 1 108 ? 3.625 18.387 -2.022 1.00 70.06 108 ASP A C 1
ATOM 864 O O . ASP A 1 108 ? 4.580 17.921 -1.394 1.00 70.06 108 ASP A O 1
ATOM 868 N N . TYR A 1 109 ? 3.772 18.880 -3.252 1.00 60.25 109 TYR A N 1
ATOM 869 C CA . TYR A 1 109 ? 5.063 18.909 -3.939 1.00 60.25 109 TYR A CA 1
ATOM 870 C C . TYR A 1 109 ? 6.113 19.791 -3.230 1.00 60.25 109 TYR A C 1
ATOM 872 O O . TYR A 1 109 ? 7.307 19.479 -3.267 1.00 60.25 109 TYR A O 1
ATOM 880 N N . GLY A 1 110 ? 5.683 20.865 -2.557 1.00 60.94 110 GLY A N 1
ATOM 881 C CA . GLY A 1 110 ? 6.534 21.743 -1.748 1.00 60.94 110 GLY A CA 1
ATOM 882 C C . GLY A 1 110 ? 6.812 21.178 -0.351 1.00 60.94 110 GLY A C 1
ATOM 883 O O . GLY A 1 110 ? 7.921 21.319 0.164 1.00 60.94 110 GLY A O 1
ATOM 884 N N . ASN A 1 111 ? 5.850 20.464 0.239 1.00 68.50 111 ASN A N 1
ATOM 885 C CA . ASN A 1 111 ? 5.967 19.781 1.524 1.00 68.50 111 ASN A CA 1
ATOM 886 C C . ASN A 1 111 ? 5.942 18.256 1.356 1.00 68.50 111 ASN A C 1
ATOM 888 O O . ASN A 1 111 ? 4.961 17.585 1.685 1.00 68.50 111 ASN A O 1
ATOM 892 N N . LYS A 1 112 ? 7.059 17.711 0.865 1.00 69.94 112 LYS A N 1
ATOM 893 C CA . LYS A 1 112 ? 7.181 16.293 0.503 1.00 69.94 112 LYS A CA 1
ATOM 894 C C . LYS A 1 112 ? 6.900 15.345 1.665 1.00 69.94 112 LYS A C 1
ATOM 896 O O . LYS A 1 112 ? 7.358 15.561 2.800 1.00 69.94 112 LYS A O 1
ATOM 901 N N . PHE A 1 113 ? 6.217 14.254 1.332 1.00 77.62 113 PHE A N 1
ATOM 902 C CA . PHE A 1 113 ? 5.880 13.165 2.234 1.00 77.62 113 PHE A CA 1
ATOM 903 C C . PHE A 1 113 ? 7.030 12.154 2.370 1.00 77.62 113 PHE A C 1
ATOM 905 O O . PHE A 1 113 ? 6.972 11.031 1.882 1.00 77.62 113 PHE A O 1
ATOM 912 N N . ASN A 1 114 ? 8.120 12.558 3.023 1.00 79.50 114 ASN A N 1
ATOM 913 C CA . ASN A 1 114 ? 9.282 11.685 3.178 1.00 79.50 114 ASN A CA 1
ATOM 914 C C . ASN A 1 114 ? 9.084 10.603 4.262 1.00 79.50 114 ASN A C 1
ATOM 916 O O . ASN A 1 114 ? 8.165 10.648 5.085 1.00 79.50 114 ASN A O 1
ATOM 920 N N . ARG A 1 115 ? 9.991 9.622 4.275 1.00 82.50 115 ARG A N 1
ATOM 921 C CA . ARG A 1 115 ? 9.940 8.477 5.193 1.00 82.50 115 ARG A CA 1
ATOM 922 C C . ARG A 1 115 ? 9.968 8.868 6.670 1.00 82.50 115 ARG A C 1
ATOM 924 O O . ARG A 1 115 ? 9.292 8.226 7.471 1.00 82.50 115 ARG A O 1
ATOM 931 N N . ASP A 1 116 ? 10.753 9.872 7.040 1.00 83.88 116 ASP A N 1
ATOM 932 C CA . ASP A 1 116 ? 10.901 10.260 8.444 1.00 83.88 116 ASP A CA 1
ATOM 933 C C . ASP A 1 116 ? 9.611 10.896 8.964 1.00 83.88 116 ASP A C 1
ATOM 935 O O . ASP A 1 116 ? 9.077 10.449 9.980 1.00 83.88 116 ASP A O 1
ATOM 939 N N . LYS A 1 117 ? 8.992 11.776 8.168 1.00 84.00 117 LYS A N 1
ATOM 940 C CA . LYS A 1 117 ? 7.637 12.279 8.434 1.00 84.00 117 LYS A CA 1
ATOM 941 C C . LYS A 1 117 ? 6.623 11.139 8.501 1.00 84.00 117 LYS A C 1
ATOM 943 O O . LYS A 1 117 ? 5.813 11.093 9.421 1.00 84.00 117 LYS A O 1
ATOM 948 N N . ALA A 1 118 ? 6.679 10.181 7.572 1.00 85.12 118 ALA A N 1
ATOM 949 C CA . ALA A 1 118 ? 5.775 9.030 7.581 1.00 85.12 118 ALA A CA 1
ATOM 950 C C . ALA A 1 118 ? 5.860 8.226 8.890 1.00 85.12 118 ALA A C 1
ATOM 952 O O . ALA A 1 118 ? 4.828 7.806 9.419 1.00 85.12 118 ALA A O 1
ATOM 953 N N . LYS A 1 119 ? 7.060 8.042 9.457 1.00 85.62 119 LYS A N 1
ATOM 954 C CA . LYS A 1 119 ? 7.256 7.331 10.733 1.00 85.62 119 LYS A CA 1
ATOM 955 C C . LYS A 1 119 ? 6.584 8.041 11.909 1.00 85.62 119 LYS A C 1
ATOM 957 O O . LYS A 1 119 ? 6.001 7.347 12.755 1.00 85.62 119 LYS A O 1
ATOM 962 N N . GLU A 1 120 ? 6.640 9.370 11.929 1.00 86.81 120 GLU A N 1
ATOM 963 C CA . GLU A 1 120 ? 6.124 10.242 12.995 1.00 86.81 120 GLU A CA 1
ATOM 964 C C . GLU A 1 120 ? 4.603 10.408 12.975 1.00 86.81 120 GLU A C 1
ATOM 966 O O . GLU A 1 120 ? 4.002 10.727 14.000 1.00 86.81 120 GLU A O 1
ATOM 971 N N . ILE A 1 121 ? 3.949 10.136 11.842 1.00 87.06 121 ILE A N 1
ATOM 972 C CA . ILE A 1 121 ? 2.496 10.277 11.739 1.00 87.06 121 ILE A CA 1
ATOM 973 C C . ILE A 1 121 ? 1.789 9.344 12.722 1.00 87.06 121 ILE A C 1
ATOM 975 O O . ILE A 1 121 ? 1.985 8.119 12.737 1.00 87.06 121 ILE A O 1
ATOM 979 N N . LEU A 1 122 ? 0.939 9.965 13.536 1.00 85.69 122 LEU A N 1
ATOM 980 C CA . LEU A 1 122 ? 0.035 9.302 14.458 1.00 85.69 122 LEU A CA 1
ATOM 981 C C . LEU A 1 122 ? -1.223 8.893 13.692 1.00 85.69 122 LEU A C 1
ATOM 983 O O . LEU A 1 122 ? -1.926 9.736 13.136 1.00 85.69 122 LEU A O 1
ATOM 987 N N . VAL A 1 123 ? -1.486 7.589 13.664 1.00 87.94 123 VAL A N 1
ATOM 988 C CA . VAL A 1 123 ? -2.695 7.009 13.078 1.00 87.94 123 VAL A CA 1
ATOM 989 C C . VAL A 1 123 ? -3.446 6.281 14.176 1.00 87.94 123 VAL A C 1
ATOM 991 O O . VAL A 1 123 ? -2.873 5.449 14.879 1.00 87.94 123 VAL A O 1
ATOM 994 N N . THR A 1 124 ? -4.725 6.608 14.324 1.00 86.12 124 THR A N 1
ATOM 995 C CA . THR A 1 124 ? -5.616 5.942 15.271 1.00 86.12 124 THR A CA 1
ATOM 996 C C . THR A 1 124 ? -6.185 4.686 14.628 1.00 86.12 124 THR A C 1
ATOM 998 O O . THR A 1 124 ? -6.838 4.757 13.589 1.00 86.12 124 THR A O 1
ATOM 1001 N N . ILE A 1 125 ? -5.950 3.542 15.265 1.00 90.00 125 ILE A N 1
ATOM 1002 C CA . ILE A 1 125 ? -6.512 2.240 14.888 1.00 90.00 125 ILE A CA 1
ATOM 1003 C C . ILE A 1 125 ? -7.259 1.648 16.088 1.00 90.00 125 ILE A C 1
ATOM 1005 O O . ILE A 1 125 ? -6.967 2.027 17.225 1.00 90.00 125 ILE A O 1
ATOM 1009 N N . PRO A 1 126 ? -8.246 0.766 15.872 1.00 91.94 126 PRO A N 1
ATOM 1010 C CA . PRO A 1 126 ? -9.042 0.214 16.960 1.00 91.94 126 PRO A CA 1
ATOM 1011 C C . PRO A 1 126 ? -8.224 -0.769 17.806 1.00 91.94 126 PRO A C 1
ATOM 1013 O O . PRO A 1 126 ? -7.472 -1.591 17.278 1.00 91.94 126 PRO A O 1
ATOM 1016 N N . TYR A 1 127 ? -8.423 -0.713 19.123 1.00 91.19 127 TYR A N 1
ATOM 1017 C CA . TYR A 1 127 ? -7.833 -1.632 20.094 1.00 91.19 127 TYR A CA 1
ATOM 1018 C C . TYR A 1 127 ? -8.923 -2.332 20.907 1.00 91.19 127 TYR A C 1
ATOM 1020 O O . TYR A 1 127 ? -9.956 -1.744 21.224 1.00 91.19 127 TYR A O 1
ATOM 1028 N N . HIS A 1 128 ? -8.670 -3.582 21.274 1.00 90.12 128 HIS A N 1
ATOM 1029 C CA . HIS A 1 128 ? -9.471 -4.361 22.208 1.00 90.12 128 HIS A CA 1
ATOM 1030 C C . HIS A 1 128 ? -8.520 -5.100 23.154 1.00 90.12 128 HIS A C 1
ATOM 1032 O O . HIS A 1 128 ? -7.595 -5.772 22.698 1.00 90.12 128 HIS A O 1
ATOM 1038 N N . ASN A 1 129 ? -8.705 -4.943 24.468 1.00 91.94 129 ASN A N 1
ATOM 1039 C CA . ASN A 1 129 ? -7.833 -5.520 25.502 1.00 91.94 129 ASN A CA 1
ATOM 1040 C C . ASN A 1 129 ? -6.334 -5.241 25.261 1.00 91.94 129 ASN A C 1
ATOM 1042 O O . ASN A 1 129 ? -5.510 -6.153 25.286 1.00 91.94 129 ASN A O 1
ATOM 1046 N N . ASN A 1 130 ? -5.987 -3.977 24.984 1.00 90.06 130 ASN A N 1
ATOM 1047 C CA . ASN A 1 130 ? -4.623 -3.507 24.688 1.00 90.06 130 ASN A CA 1
ATOM 1048 C C . ASN A 1 130 ? -3.945 -4.150 23.462 1.00 90.06 130 ASN A C 1
ATOM 1050 O O . ASN A 1 130 ? -2.748 -3.960 23.255 1.00 90.06 130 ASN A O 1
ATOM 1054 N N . LYS A 1 131 ? -4.695 -4.862 22.615 1.00 91.50 131 LYS A N 1
ATOM 1055 C CA . LYS A 1 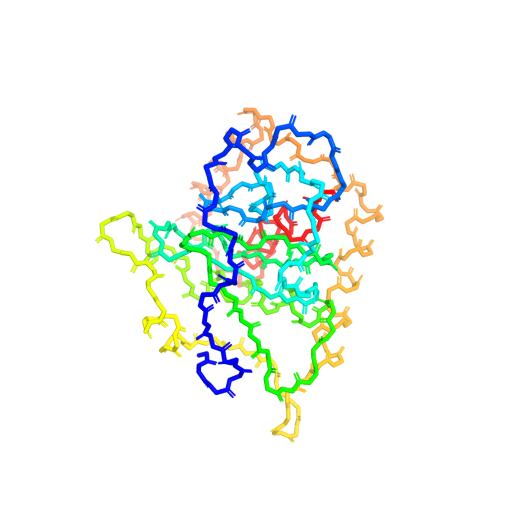131 ? -4.227 -5.395 21.329 1.00 91.50 131 LYS A CA 1
ATOM 1056 C C . LYS A 1 131 ? -4.981 -4.746 20.181 1.00 91.50 131 LYS A C 1
ATOM 1058 O O . LYS A 1 131 ? -6.112 -4.299 20.356 1.00 91.50 131 LYS A O 1
ATOM 1063 N N . ILE A 1 132 ? -4.364 -4.700 19.006 1.00 93.19 132 ILE A N 1
ATOM 1064 C CA . ILE A 1 132 ? -5.021 -4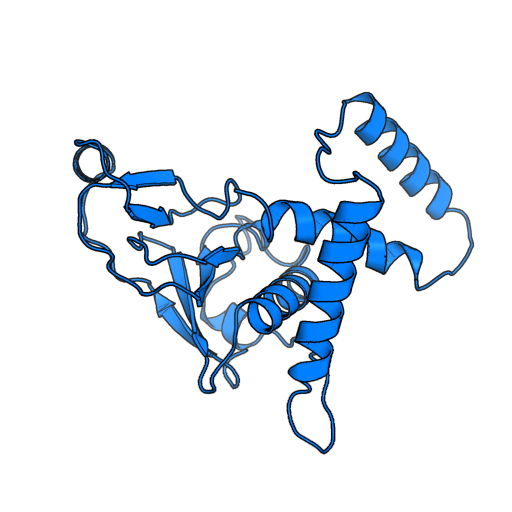.196 17.798 1.00 93.19 132 ILE A CA 1
ATOM 1065 C C . ILE A 1 132 ? -6.243 -5.074 17.499 1.00 93.19 132 ILE A C 1
ATOM 1067 O O . ILE A 1 132 ? -6.157 -6.303 17.463 1.00 93.19 132 ILE A O 1
ATOM 1071 N N . ALA A 1 133 ? -7.400 -4.450 17.288 1.00 95.56 133 ALA A N 1
ATOM 1072 C CA . ALA A 1 133 ? -8.659 -5.145 17.043 1.00 95.56 133 ALA A CA 1
ATOM 1073 C C . ALA A 1 133 ? -8.780 -5.576 15.568 1.00 95.56 133 ALA A C 1
ATOM 1075 O O . ALA A 1 133 ? -9.650 -5.099 14.837 1.00 95.56 133 ALA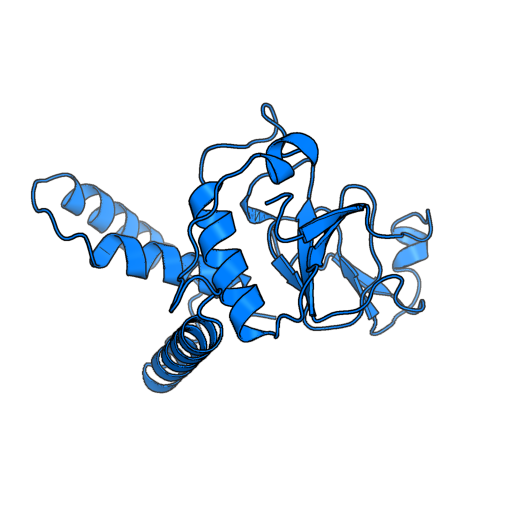 A O 1
ATOM 1076 N N . PHE A 1 134 ? -7.915 -6.494 15.122 1.00 95.25 134 PHE A N 1
ATOM 1077 C CA . PHE A 1 134 ? -7.885 -6.992 13.738 1.00 95.25 134 PHE A CA 1
ATOM 1078 C C . PHE A 1 134 ? -9.243 -7.476 13.242 1.00 95.25 134 PHE A C 1
ATOM 1080 O O . PHE A 1 134 ? -9.693 -7.069 12.172 1.00 95.25 134 PHE A O 1
ATOM 1087 N N . LYS A 1 135 ? -9.955 -8.247 14.069 1.00 95.44 135 LYS A N 1
ATOM 1088 C CA . LYS A 1 135 ? -11.272 -8.774 13.707 1.00 95.44 135 LYS A CA 1
ATOM 1089 C C . LYS A 1 135 ? -12.294 -7.676 13.414 1.00 95.44 135 LYS A C 1
ATOM 1091 O O . LYS A 1 135 ? -13.116 -7.831 12.515 1.00 95.44 135 LYS A O 1
ATOM 1096 N N . TYR A 1 136 ? -12.235 -6.568 14.153 1.00 94.50 136 TYR A N 1
ATOM 1097 C CA . TYR A 1 136 ? -13.094 -5.417 13.897 1.00 94.50 136 TYR A CA 1
ATOM 1098 C C . TYR A 1 136 ? -12.759 -4.784 12.544 1.00 94.50 136 TYR A C 1
ATOM 1100 O O . TYR A 1 136 ? -13.664 -4.584 11.739 1.00 94.50 136 TYR A O 1
ATOM 1108 N N . MET A 1 137 ? -11.473 -4.529 12.270 1.00 93.00 137 MET A N 1
ATOM 1109 C CA . MET A 1 137 ? -11.028 -3.943 10.997 1.00 93.00 137 MET A CA 1
ATOM 1110 C C . MET A 1 137 ? -11.448 -4.807 9.803 1.00 93.00 137 MET A C 1
ATOM 1112 O O . MET A 1 137 ? -11.991 -4.296 8.827 1.00 93.00 137 MET A O 1
ATOM 1116 N N . GLU A 1 138 ? -11.274 -6.125 9.907 1.00 95.19 138 GLU A N 1
ATOM 1117 C CA . GLU A 1 138 ? -11.703 -7.072 8.876 1.00 95.19 138 GLU A CA 1
ATOM 1118 C C . GLU A 1 138 ? -13.210 -7.044 8.632 1.00 95.19 138 GLU A C 1
ATOM 1120 O O . GLU A 1 138 ? -13.654 -6.936 7.490 1.00 95.19 1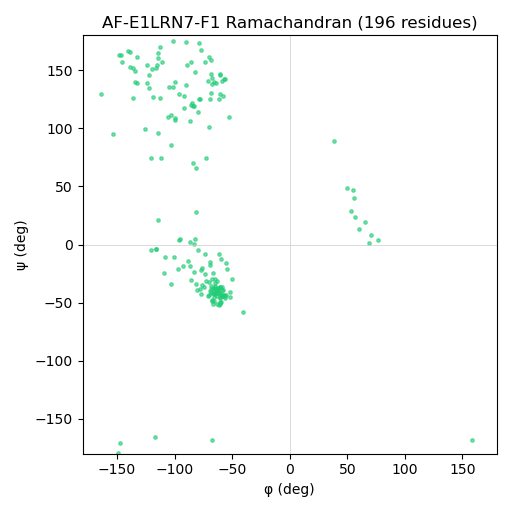38 GLU A O 1
ATOM 1125 N N . ASN A 1 139 ? -13.999 -7.166 9.703 1.00 92.44 139 ASN A N 1
ATOM 1126 C CA . ASN A 1 139 ? -15.454 -7.187 9.606 1.00 92.44 139 ASN A CA 1
ATOM 1127 C C . ASN A 1 139 ? -15.983 -5.864 9.043 1.00 92.44 139 ASN A C 1
ATOM 1129 O O . ASN A 1 139 ? -16.918 -5.877 8.248 1.00 92.44 139 ASN A O 1
ATOM 1133 N N . TYR A 1 140 ? -15.365 -4.742 9.421 1.00 92.75 140 TYR A N 1
ATOM 1134 C CA . TYR A 1 140 ? -15.714 -3.419 8.918 1.00 92.75 140 TYR A CA 1
ATOM 1135 C C . TYR A 1 140 ? -15.542 -3.333 7.400 1.00 92.75 140 TYR A C 1
ATOM 1137 O O . TYR A 1 140 ? -16.475 -2.958 6.693 1.00 92.75 140 TYR A O 1
ATOM 1145 N N . ILE A 1 141 ? -14.376 -3.736 6.888 1.00 91.56 141 ILE A N 1
ATOM 1146 C CA . ILE A 1 141 ? -14.108 -3.694 5.449 1.00 91.56 141 ILE A CA 1
ATOM 1147 C C . ILE A 1 141 ? -15.002 -4.667 4.679 1.00 91.56 141 ILE A C 1
ATOM 1149 O O . ILE A 1 141 ? -15.562 -4.290 3.655 1.00 91.56 141 ILE A O 1
ATOM 1153 N N . LYS A 1 142 ? -15.201 -5.890 5.179 1.00 89.94 142 LYS A N 1
ATOM 1154 C CA . LYS A 1 142 ? -16.098 -6.862 4.532 1.00 89.94 142 LYS A CA 1
ATOM 1155 C C . LYS A 1 142 ? -17.541 -6.365 4.468 1.00 89.94 142 LYS A C 1
ATOM 1157 O O . LYS A 1 142 ? -18.202 -6.528 3.448 1.00 89.94 142 LYS A O 1
ATOM 1162 N N . ALA A 1 143 ? -18.034 -5.751 5.545 1.00 88.25 143 ALA A N 1
ATOM 1163 C CA . ALA A 1 143 ? -19.371 -5.163 5.570 1.00 88.25 143 ALA A CA 1
ATOM 1164 C C . ALA A 1 143 ? -19.502 -4.021 4.551 1.00 88.25 143 ALA A C 1
ATOM 1166 O O . ALA A 1 143 ? -20.531 -3.901 3.890 1.00 88.25 143 ALA A O 1
ATOM 1167 N N . LEU A 1 144 ? -18.448 -3.221 4.387 1.00 85.25 144 LEU A N 1
ATOM 1168 C CA . LEU A 1 144 ? -18.382 -2.134 3.417 1.00 85.25 144 LEU A CA 1
ATOM 1169 C C . LEU A 1 144 ? -18.380 -2.651 1.968 1.00 85.25 144 LEU A C 1
ATOM 1171 O O . LEU A 1 144 ? -19.188 -2.195 1.164 1.00 85.25 144 LEU A O 1
ATOM 1175 N N . GLU A 1 145 ? -17.550 -3.649 1.647 1.00 83.81 145 GLU A N 1
ATOM 1176 C CA . GLU A 1 145 ? -17.552 -4.325 0.337 1.00 83.81 145 GLU A CA 1
ATOM 1177 C C . GLU A 1 145 ? -18.929 -4.942 0.021 1.00 83.81 145 GLU A C 1
ATOM 1179 O O . GLU A 1 145 ? -19.446 -4.800 -1.093 1.00 83.81 145 GLU A O 1
ATOM 1184 N N . ALA A 1 146 ? -19.556 -5.598 1.004 1.00 83.06 146 ALA A N 1
ATOM 1185 C CA . ALA A 1 146 ? -20.888 -6.182 0.858 1.00 83.06 146 ALA A CA 1
ATOM 1186 C C . ALA A 1 146 ? -21.960 -5.107 0.621 1.00 83.06 146 ALA A C 1
ATOM 1188 O O . ALA A 1 146 ? -22.812 -5.266 -0.253 1.00 83.06 146 ALA A O 1
ATOM 1189 N N . TYR A 1 147 ? -21.894 -3.989 1.347 1.00 81.12 147 TYR A N 1
ATOM 1190 C CA . TYR A 1 147 ? -22.807 -2.865 1.168 1.00 81.12 147 TYR A CA 1
ATOM 1191 C C . TYR A 1 147 ? -22.714 -2.281 -0.246 1.00 81.12 147 TYR A C 1
ATOM 1193 O O . TYR A 1 147 ? -23.737 -2.159 -0.919 1.00 81.12 147 TYR A O 1
ATOM 1201 N N . LEU A 1 148 ? -21.502 -1.995 -0.734 1.00 79.50 148 LEU A N 1
ATOM 1202 C CA . LEU A 1 148 ? -21.267 -1.466 -2.089 1.00 79.50 148 LEU A CA 1
ATOM 1203 C C . LEU A 1 148 ? -21.764 -2.423 -3.177 1.00 79.50 148 LEU A C 1
ATOM 1205 O O . LEU A 1 148 ? -22.305 -2.003 -4.197 1.00 79.50 148 LEU A O 1
ATOM 1209 N N . THR A 1 149 ? -21.602 -3.722 -2.933 1.00 76.00 149 THR A N 1
ATOM 1210 C CA . THR A 1 149 ? -22.077 -4.788 -3.816 1.00 76.00 149 THR A CA 1
ATOM 1211 C C . THR A 1 149 ? -23.597 -4.790 -3.940 1.00 76.00 149 THR A C 1
ATOM 1213 O O . THR A 1 149 ? -24.116 -4.798 -5.052 1.00 76.00 149 THR A O 1
ATOM 1216 N N . VAL A 1 150 ? -24.313 -4.780 -2.813 1.00 80.94 150 VAL A N 1
ATOM 1217 C CA . VAL A 1 150 ? -25.784 -4.868 -2.787 1.00 80.94 150 VAL A CA 1
ATOM 1218 C C . VAL A 1 150 ? -26.438 -3.597 -3.324 1.00 80.94 150 VAL A C 1
ATOM 1220 O O . VAL A 1 150 ? -27.495 -3.652 -3.944 1.00 80.94 150 VAL A O 1
ATOM 1223 N N . THR A 1 151 ? -25.805 -2.449 -3.109 1.00 78.19 151 THR A N 1
ATOM 1224 C CA . THR A 1 151 ? -26.313 -1.145 -3.556 1.00 78.19 151 THR A CA 1
ATOM 1225 C C . THR A 1 151 ? -25.968 -0.826 -5.014 1.00 78.19 151 THR A C 1
ATOM 1227 O O . THR A 1 151 ? -26.356 0.227 -5.511 1.00 78.19 151 THR A O 1
ATOM 1230 N N . ASN A 1 152 ? -25.266 -1.733 -5.707 1.00 71.44 152 ASN A N 1
ATOM 1231 C CA . ASN A 1 152 ? -24.770 -1.556 -7.072 1.00 71.44 152 ASN A CA 1
ATOM 1232 C C . ASN A 1 152 ? -23.948 -0.265 -7.259 1.00 71.44 152 ASN A C 1
ATOM 1234 O O . ASN A 1 152 ? -23.874 0.286 -8.353 1.00 71.44 152 ASN A O 1
ATOM 1238 N N . LEU A 1 153 ? -23.296 0.203 -6.189 1.00 65.75 153 LEU A N 1
ATOM 1239 C CA . LEU A 1 153 ? -22.450 1.402 -6.170 1.00 65.75 153 LEU A CA 1
ATOM 1240 C C . LEU A 1 153 ? -21.033 1.110 -6.705 1.00 65.75 153 LEU A C 1
ATOM 1242 O O . LEU A 1 153 ? -20.061 1.717 -6.263 1.00 65.75 153 LEU A O 1
ATOM 1246 N N . ARG A 1 154 ? -20.894 0.120 -7.594 1.00 49.94 154 ARG A N 1
ATOM 1247 C CA . ARG A 1 154 ? -19.597 -0.359 -8.095 1.00 49.94 154 ARG A CA 1
ATOM 1248 C C . ARG A 1 154 ? -19.045 0.481 -9.247 1.00 49.94 154 ARG A C 1
ATOM 1250 O O . ARG A 1 154 ? -17.835 0.518 -9.408 1.00 49.94 154 ARG A O 1
ATOM 1257 N N . ASP A 1 155 ? -19.907 1.189 -9.975 1.00 46.00 155 ASP A N 1
ATOM 1258 C CA . ASP A 1 155 ? -19.524 2.074 -11.078 1.00 46.00 155 ASP A CA 1
ATOM 1259 C C . ASP A 1 155 ? -19.851 3.530 -10.735 1.00 46.00 155 ASP A C 1
ATOM 1261 O O . ASP A 1 155 ? -20.975 3.998 -10.918 1.00 46.00 155 ASP A O 1
ATOM 1265 N N . TYR A 1 156 ? -18.849 4.258 -10.241 1.00 52.22 156 TYR A N 1
ATOM 1266 C CA . TYR A 1 156 ? -18.899 5.711 -10.074 1.00 52.22 156 TYR A CA 1
ATOM 1267 C C . TYR A 1 156 ? -17.783 6.374 -10.877 1.00 52.22 156 TYR A C 1
ATOM 1269 O O . TYR A 1 156 ? -16.814 6.900 -10.336 1.00 52.22 156 TYR A O 1
ATOM 1277 N N . HIS A 1 157 ? -17.950 6.427 -12.197 1.00 45.72 157 HIS A N 1
ATOM 1278 C CA . HIS A 1 157 ? -17.414 7.576 -12.914 1.00 45.72 157 HIS A CA 1
ATOM 1279 C C . HIS A 1 157 ? -18.267 8.782 -12.525 1.00 45.72 157 HIS A C 1
ATOM 1281 O O . HIS A 1 157 ? -19.377 8.939 -13.031 1.00 45.72 157 HIS A O 1
ATOM 1287 N N . LEU A 1 158 ? -17.757 9.615 -11.613 1.00 49.75 158 LEU A N 1
ATOM 1288 C CA . LEU A 1 158 ? -18.346 10.919 -11.323 1.00 49.75 158 LEU A CA 1
ATOM 1289 C C . LEU A 1 158 ? -18.493 11.672 -12.644 1.00 49.75 158 LEU A C 1
ATOM 1291 O O . LEU A 1 158 ? -17.513 12.080 -13.273 1.00 49.75 158 LEU A O 1
ATOM 1295 N N . THR A 1 159 ? -19.730 11.838 -13.094 1.00 58.28 159 THR A N 1
ATOM 1296 C CA . THR A 1 159 ? -19.990 12.712 -14.226 1.00 58.28 159 THR A CA 1
ATOM 1297 C C . THR A 1 159 ? -19.717 14.147 -13.783 1.00 58.28 159 THR A C 1
ATOM 1299 O O . THR A 1 159 ? -19.801 14.487 -12.601 1.00 58.28 159 THR A O 1
ATOM 1302 N N . LYS A 1 160 ? -19.469 15.055 -14.733 1.00 62.75 160 LYS A N 1
ATOM 1303 C CA . LYS A 1 160 ? -19.363 16.495 -14.420 1.00 62.75 160 LYS A CA 1
ATOM 1304 C C . LYS A 1 160 ? -20.597 17.035 -13.679 1.00 62.75 160 LYS A C 1
ATOM 1306 O O . LYS A 1 160 ? -20.523 18.088 -13.049 1.00 62.75 160 LYS A O 1
ATOM 1311 N N . ASN A 1 161 ? -21.739 16.353 -13.782 1.00 59.94 161 ASN A N 1
ATOM 1312 C CA . ASN A 1 161 ? -22.932 16.681 -13.014 1.00 59.94 161 ASN A CA 1
ATOM 1313 C C . ASN A 1 161 ? -22.830 16.206 -11.566 1.00 59.94 161 ASN A C 1
ATOM 1315 O O . ASN A 1 161 ? -23.162 16.986 -10.679 1.00 59.94 161 ASN A O 1
ATOM 1319 N N . ASP A 1 162 ? -22.329 15.000 -11.313 1.00 60.84 162 ASP A N 1
ATOM 1320 C CA . ASP A 1 162 ? -22.154 14.496 -9.950 1.00 60.84 162 ASP A CA 1
ATOM 1321 C C . ASP A 1 162 ? -21.146 15.352 -9.175 1.00 60.84 162 ASP A C 1
ATOM 1323 O O . ASP A 1 162 ? -21.412 15.732 -8.038 1.00 60.84 162 ASP A O 1
ATOM 1327 N N . GLU A 1 163 ? -20.058 15.791 -9.818 1.00 62.12 163 GLU A N 1
ATOM 1328 C CA . GLU A 1 163 ? -19.105 16.741 -9.221 1.00 62.12 163 GLU A CA 1
ATOM 1329 C C . GLU A 1 163 ? -19.771 18.069 -8.832 1.00 62.12 163 GLU A C 1
ATOM 1331 O O . GLU A 1 163 ? -19.562 18.578 -7.730 1.00 62.12 163 GLU A O 1
ATOM 1336 N N . LYS A 1 164 ? -20.621 18.622 -9.708 1.00 69.94 164 LYS A N 1
ATOM 1337 C CA . LYS A 1 164 ? -21.370 19.860 -9.432 1.00 69.94 164 LYS A CA 1
ATOM 1338 C C . LYS A 1 164 ? -22.398 19.681 -8.323 1.00 69.94 164 LYS A C 1
ATOM 1340 O O . LYS A 1 164 ? -22.619 20.601 -7.535 1.00 69.94 164 LYS A O 1
ATOM 1345 N N . VAL A 1 165 ? -23.050 18.524 -8.271 1.00 71.44 165 VAL A N 1
ATOM 1346 C CA . VAL A 1 165 ? -24.010 18.183 -7.221 1.00 71.44 165 VAL A CA 1
ATOM 1347 C C . VAL A 1 165 ? -23.281 18.086 -5.883 1.00 71.44 165 VAL A C 1
ATOM 1349 O O . VAL A 1 165 ? -23.721 18.708 -4.919 1.00 71.44 165 VAL A O 1
ATOM 1352 N N . LEU A 1 166 ? -22.127 17.421 -5.832 1.00 62.28 166 LEU A N 1
ATOM 1353 C CA . LEU A 1 166 ? -21.294 17.330 -4.632 1.00 62.28 166 LEU A CA 1
ATOM 1354 C C . LEU A 1 166 ? -20.748 18.688 -4.178 1.00 62.28 166 LEU A C 1
ATOM 1356 O O . LEU A 1 166 ? -20.798 18.985 -2.987 1.00 62.28 166 LEU A O 1
ATOM 1360 N N . ASP A 1 167 ? -20.301 19.539 -5.102 1.00 69.44 167 ASP A N 1
ATOM 1361 C CA . ASP A 1 167 ? -19.863 20.908 -4.795 1.00 69.44 167 ASP A CA 1
ATOM 1362 C C . ASP A 1 167 ? -21.016 21.749 -4.216 1.00 69.44 167 ASP A C 1
ATOM 1364 O O . ASP A 1 167 ? -20.853 22.484 -3.239 1.00 69.44 167 ASP A O 1
ATOM 1368 N N . LYS A 1 168 ? -22.233 21.575 -4.745 1.00 71.56 168 LYS A N 1
ATOM 1369 C CA . LYS A 1 168 ? -23.442 22.208 -4.205 1.00 71.56 168 LYS A CA 1
ATOM 1370 C C . LYS A 1 168 ? -23.805 21.668 -2.818 1.00 71.56 168 LYS A C 1
ATOM 1372 O O . LYS A 1 168 ? -24.158 22.456 -1.944 1.00 71.56 168 LYS A O 1
ATOM 1377 N N . PHE A 1 169 ? -23.695 20.360 -2.588 1.00 62.62 169 PHE A N 1
ATOM 1378 C CA . PHE A 1 169 ? -23.930 19.749 -1.275 1.00 62.62 169 PHE A CA 1
ATOM 1379 C C . PHE A 1 169 ? -22.892 20.178 -0.231 1.00 62.62 169 PHE A C 1
ATOM 1381 O O . PHE A 1 169 ? -23.268 20.469 0.903 1.00 62.62 169 PHE A O 1
ATOM 1388 N N . ALA A 1 170 ? -21.617 20.296 -0.607 1.00 59.59 170 ALA A N 1
ATOM 1389 C CA . ALA A 1 170 ? -20.565 20.810 0.268 1.00 59.59 170 ALA A CA 1
ATOM 1390 C C . ALA A 1 170 ? -20.864 22.255 0.700 1.00 59.59 170 ALA A C 1
ATOM 1392 O O . ALA A 1 170 ? -20.837 22.565 1.892 1.00 59.59 170 ALA A O 1
ATOM 1393 N N . LYS A 1 171 ? -21.279 23.103 -0.249 1.00 64.62 171 LYS A N 1
ATOM 1394 C CA . LYS A 1 171 ? -21.700 24.491 0.013 1.00 64.62 171 LYS A CA 1
ATOM 1395 C C . LYS A 1 171 ? -22.966 24.591 0.871 1.00 64.62 171 LYS A C 1
ATOM 1397 O O . LYS A 1 171 ? -23.114 25.545 1.626 1.00 64.62 171 LYS A O 1
ATOM 1402 N N . LEU A 1 172 ? -23.865 23.608 0.792 1.00 58.34 172 LEU A N 1
ATOM 1403 C CA . LEU A 1 172 ? -25.043 23.514 1.662 1.00 58.34 172 LEU A CA 1
ATOM 1404 C C . LEU A 1 172 ? -24.672 23.061 3.084 1.00 58.34 172 LEU A C 1
ATOM 1406 O O . LEU A 1 172 ? -25.235 23.566 4.052 1.00 58.34 172 LEU A O 1
ATOM 1410 N N . SER A 1 173 ? -23.693 22.163 3.231 1.00 50.06 173 SER A N 1
ATOM 1411 C CA . SER A 1 173 ? -23.240 21.674 4.542 1.00 50.06 173 SER A CA 1
ATOM 1412 C C . SER A 1 173 ? -22.504 22.725 5.388 1.00 50.06 173 SER A C 1
ATOM 1414 O O . SER A 1 173 ? -22.449 22.591 6.611 1.00 50.06 173 SER A O 1
ATOM 1416 N N . ASP A 1 174 ? -22.033 23.810 4.764 1.00 51.00 174 ASP A N 1
ATOM 1417 C CA . ASP A 1 174 ? -21.436 24.969 5.444 1.00 51.00 174 ASP A CA 1
ATOM 1418 C C . ASP A 1 174 ? -22.469 25.860 6.165 1.00 51.00 174 ASP A C 1
ATOM 1420 O O . ASP A 1 174 ? -22.110 26.720 6.973 1.00 51.00 174 ASP A O 1
ATOM 1424 N N . THR A 1 175 ? -23.774 25.621 5.972 1.00 48.81 175 THR A N 1
ATOM 1425 C CA . THR A 1 175 ? -24.832 26.271 6.764 1.00 48.81 175 THR A CA 1
ATOM 1426 C C . THR A 1 175 ? -25.404 25.312 7.808 1.00 48.81 175 THR A C 1
ATOM 1428 O O . THR A 1 175 ? -26.406 24.642 7.603 1.00 48.81 175 THR A O 1
ATOM 1431 N N . LYS A 1 176 ? -24.732 25.273 8.969 1.00 47.28 176 LYS A N 1
ATOM 1432 C CA . LYS A 1 176 ? -25.207 24.762 10.273 1.00 47.28 176 LYS A CA 1
ATOM 1433 C C . LYS A 1 176 ? 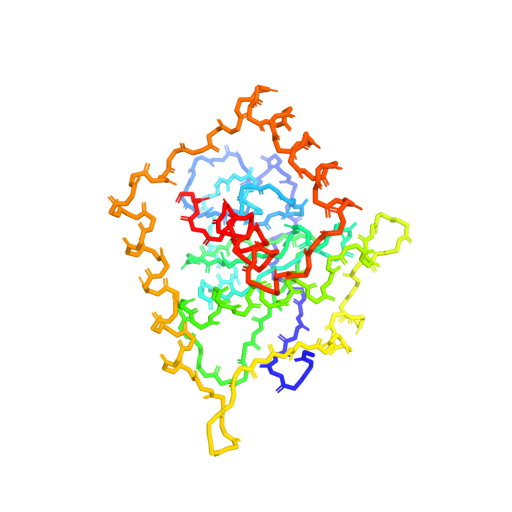-26.080 23.489 10.234 1.00 47.28 176 LYS A C 1
ATOM 1435 O O . LYS A 1 176 ? -27.294 23.565 10.382 1.00 47.28 176 LYS A O 1
ATOM 1440 N N . SER A 1 177 ? -25.462 22.311 10.294 1.00 38.16 177 SER A N 1
ATOM 1441 C CA . SER A 1 177 ? -25.877 21.282 11.268 1.00 38.16 177 SER A CA 1
ATOM 1442 C C . SER A 1 177 ? -24.808 20.200 11.435 1.00 38.16 177 SER A C 1
ATOM 1444 O O . SER A 1 177 ? -24.266 19.646 10.486 1.00 38.16 177 SER A O 1
ATOM 1446 N N . ARG A 1 178 ? -24.465 19.940 12.699 1.00 48.47 178 ARG A N 1
ATOM 1447 C CA . ARG A 1 178 ? -23.510 18.918 13.131 1.00 48.47 178 ARG A CA 1
ATOM 1448 C C . ARG A 1 178 ? -24.096 17.525 12.892 1.00 48.47 178 ARG A C 1
ATOM 1450 O O . ARG A 1 178 ? -25.137 17.201 13.450 1.00 48.47 178 ARG A O 1
ATOM 1457 N N . GLY A 1 179 ? -23.361 16.684 12.169 1.00 32.78 179 GLY A N 1
ATOM 1458 C CA . GLY A 1 179 ? -23.595 15.244 12.079 1.00 32.78 179 GLY A CA 1
ATOM 1459 C C . GLY A 1 179 ? -22.288 14.522 11.764 1.00 32.78 179 GLY A C 1
ATOM 1460 O O . GLY A 1 179 ? -21.894 14.411 10.608 1.00 32.78 179 GLY A O 1
ATOM 1461 N N . VAL A 1 180 ? -21.607 14.030 12.801 1.00 36.84 180 VAL A N 1
ATOM 1462 C CA . VAL A 1 180 ? -20.272 13.390 12.751 1.00 36.84 180 VAL A CA 1
ATOM 1463 C C . VAL A 1 180 ? -20.244 12.107 11.883 1.00 36.84 180 VAL A C 1
ATOM 1465 O O . VAL A 1 180 ? -19.176 11.592 11.572 1.00 36.84 180 VAL A O 1
ATOM 1468 N N . GLY A 1 181 ? -21.398 11.612 11.417 1.00 31.98 181 GLY A N 1
ATOM 1469 C CA . GLY A 1 181 ? -21.504 10.409 10.580 1.00 31.98 181 GLY A CA 1
ATOM 1470 C C . GLY A 1 181 ? -21.335 10.619 9.067 1.00 31.98 181 GLY A C 1
ATOM 1471 O O . GLY A 1 181 ? -20.826 9.728 8.391 1.00 31.98 181 GLY A O 1
ATOM 1472 N N . GLY A 1 182 ? -21.715 11.780 8.519 1.00 28.02 182 GLY A N 1
ATOM 1473 C CA . GLY A 1 182 ? -21.766 11.989 7.059 1.00 28.02 182 GLY A CA 1
ATOM 1474 C C . GLY A 1 182 ? -20.400 12.245 6.416 1.00 28.02 182 GLY A C 1
ATOM 1475 O O . GLY A 1 182 ? -20.095 11.710 5.352 1.00 28.02 182 GLY A O 1
ATOM 1476 N N . LEU A 1 183 ? -19.540 13.003 7.106 1.00 31.94 183 LEU A N 1
ATOM 1477 C CA . LEU A 1 183 ? -18.182 13.301 6.638 1.00 31.94 183 LEU A CA 1
ATOM 1478 C C . LEU A 1 183 ? -17.317 12.030 6.570 1.00 31.94 183 LEU A C 1
ATOM 1480 O O . LEU A 1 183 ? -16.486 11.889 5.681 1.00 31.94 183 LEU A O 1
ATOM 1484 N N . CYS A 1 184 ? -17.557 11.083 7.484 1.00 35.09 184 CYS A N 1
ATOM 1485 C CA . CYS A 1 184 ? -16.837 9.816 7.563 1.00 35.09 184 CYS A CA 1
ATOM 1486 C C . CYS A 1 184 ? -17.143 8.923 6.348 1.00 35.09 184 CYS A C 1
ATOM 1488 O O . CYS A 1 184 ? -16.220 8.482 5.672 1.00 35.09 184 CYS A O 1
ATOM 1490 N N . LEU A 1 185 ? -18.424 8.743 6.000 1.00 33.88 185 LEU A N 1
ATOM 1491 C CA . LEU A 1 185 ? -18.855 7.945 4.842 1.00 33.88 185 LEU A CA 1
ATOM 1492 C C . LEU A 1 185 ? -18.344 8.502 3.504 1.00 33.88 185 LEU A C 1
ATOM 1494 O O . LEU A 1 185 ? -17.910 7.728 2.657 1.00 33.88 185 LEU A O 1
ATOM 1498 N N . PHE A 1 186 ? -18.307 9.827 3.338 1.00 34.31 186 PHE A N 1
ATOM 1499 C CA . PHE A 1 186 ? -17.746 10.469 2.142 1.00 34.31 186 PHE A CA 1
ATOM 1500 C C . PHE A 1 186 ? -16.219 10.327 2.037 1.00 34.31 186 PHE A C 1
ATOM 1502 O O . PHE A 1 186 ? -15.687 10.084 0.951 1.00 34.31 186 PHE A O 1
ATOM 1509 N N . GLN A 1 187 ? -15.493 10.444 3.156 1.00 36.56 187 GLN A N 1
ATOM 1510 C CA . GLN A 1 187 ? -14.046 10.196 3.194 1.00 36.56 187 GLN A CA 1
ATOM 1511 C C . GLN A 1 187 ? -13.715 8.725 2.897 1.00 36.56 187 GLN A C 1
ATOM 1513 O O . GLN A 1 187 ? -12.707 8.435 2.250 1.00 36.56 187 GLN A O 1
ATOM 1518 N N . ILE A 1 188 ? -14.572 7.815 3.368 1.00 40.06 188 ILE A N 1
ATOM 1519 C CA . ILE A 1 188 ? -14.460 6.374 3.160 1.00 40.06 188 ILE A CA 1
ATOM 1520 C C . ILE A 1 188 ? -14.770 6.018 1.702 1.00 40.06 188 ILE A C 1
ATOM 1522 O O . ILE A 1 188 ? -13.975 5.301 1.107 1.00 40.06 188 ILE A O 1
ATOM 1526 N N . ALA A 1 189 ? -15.820 6.581 1.090 1.00 35.88 189 ALA A N 1
ATOM 1527 C CA . ALA A 1 189 ? -16.165 6.382 -0.325 1.00 35.88 189 ALA A CA 1
ATOM 1528 C C . ALA A 1 189 ? -15.019 6.773 -1.276 1.00 35.88 189 ALA A C 1
ATOM 1530 O O . ALA A 1 189 ? -14.656 5.996 -2.154 1.00 35.88 189 ALA A O 1
ATOM 1531 N N . ARG A 1 190 ? -14.354 7.913 -1.037 1.00 36.44 190 ARG A N 1
ATOM 1532 C CA . ARG A 1 190 ? -13.177 8.317 -1.832 1.00 36.44 190 ARG A CA 1
ATOM 1533 C C . ARG A 1 190 ? -11.911 7.510 -1.538 1.00 36.44 190 ARG A C 1
ATOM 1535 O O . ARG A 1 190 ? -11.033 7.428 -2.388 1.00 36.44 190 ARG A O 1
ATOM 1542 N N . CYS A 1 191 ? -11.775 6.926 -0.345 1.00 38.50 191 CYS A N 1
ATOM 1543 C CA . CYS A 1 191 ? -10.695 5.967 -0.100 1.00 38.50 191 CYS A CA 1
ATOM 1544 C C . CYS A 1 191 ? -10.998 4.608 -0.747 1.00 38.50 191 CYS A C 1
ATOM 1546 O O . CYS A 1 191 ? -10.073 3.981 -1.243 1.00 38.50 191 CYS A O 1
ATOM 1548 N N . ILE A 1 192 ? -12.264 4.177 -0.799 1.00 42.78 192 ILE A N 1
ATOM 1549 C CA . ILE A 1 192 ? -12.700 2.944 -1.470 1.00 42.78 192 ILE A CA 1
ATOM 1550 C C . ILE A 1 192 ? -12.365 2.974 -2.968 1.00 42.78 192 ILE A C 1
ATOM 1552 O O . ILE A 1 192 ? -11.857 1.971 -3.469 1.00 42.78 192 ILE A O 1
ATOM 1556 N N . GLU A 1 193 ? -12.577 4.108 -3.655 1.00 39.19 193 GLU A N 1
ATOM 1557 C CA . GLU A 1 193 ? -12.245 4.305 -5.086 1.00 39.19 193 GLU A CA 1
ATOM 1558 C C . GLU A 1 193 ? -10.806 3.891 -5.438 1.00 39.19 193 GLU A C 1
ATOM 1560 O O . GLU A 1 193 ? -10.538 3.455 -6.548 1.00 39.19 193 GLU A O 1
ATOM 1565 N N . MET A 1 194 ? -9.879 4.001 -4.485 1.00 39.34 194 MET A N 1
ATOM 1566 C CA . MET A 1 194 ? -8.444 3.800 -4.702 1.00 39.34 194 MET A CA 1
ATOM 1567 C C . MET A 1 194 ? -7.894 2.511 -4.081 1.00 39.34 194 MET A C 1
ATOM 1569 O O . MET A 1 194 ? -6.739 2.163 -4.304 1.00 39.34 194 MET A O 1
ATOM 1573 N N . VAL A 1 195 ? -8.701 1.846 -3.253 1.00 39.03 195 VAL A N 1
ATOM 1574 C CA . VAL A 1 195 ? -8.302 0.737 -2.373 1.00 39.03 195 VAL A CA 1
ATOM 1575 C C . VAL A 1 195 ? -8.884 -0.598 -2.859 1.00 39.03 195 VAL A C 1
ATOM 1577 O O . VAL A 1 195 ? -8.295 -1.642 -2.589 1.00 39.03 195 VAL A O 1
ATOM 1580 N N . PHE A 1 196 ? -9.998 -0.579 -3.604 1.00 34.28 196 PHE A N 1
ATOM 1581 C CA . PHE A 1 196 ? -10.692 -1.789 -4.077 1.00 34.28 196 PHE A CA 1
ATOM 1582 C C . PHE A 1 196 ? -10.735 -1.970 -5.596 1.00 34.28 196 PHE A C 1
ATOM 1584 O O . PHE A 1 196 ? -11.220 -3.007 -6.039 1.00 34.28 196 PHE A O 1
ATOM 1591 N N . TRP A 1 197 ? -10.236 -1.015 -6.385 1.00 38.41 197 TRP A N 1
ATOM 1592 C CA . TRP A 1 197 ? -10.442 -1.019 -7.834 1.00 38.41 197 TRP A CA 1
ATOM 1593 C C . TRP A 1 197 ? -9.124 -0.941 -8.612 1.00 38.41 197 TRP A C 1
ATOM 1595 O O . TRP A 1 197 ? -8.515 0.120 -8.747 1.00 38.41 197 TRP A O 1
ATOM 1605 N N . ASN A 1 198 ? -8.705 -2.125 -9.066 1.00 33.38 198 ASN A N 1
ATOM 1606 C CA . ASN A 1 198 ? -8.224 -2.440 -10.411 1.00 33.38 198 ASN A CA 1
ATOM 1607 C C . ASN A 1 198 ? -8.743 -3.833 -10.770 1.00 33.38 198 ASN A C 1
ATOM 1609 O O . ASN A 1 198 ? -8.576 -4.732 -9.912 1.00 33.38 198 ASN A O 1
#